Protein AF-A0A9P8SLJ4-F1 (afdb_monomer_lite)

Foldseek 3Di:
DDDDDFDADPVGHGDDDDDDDDDDDDDDPPPDPDDPDDDDDPDPDDDPVVVVCVVVVNDPCVRDDPPPDLDDPVVLVVLVVVQVVCVVVVRRDDLVRSQVSQQVVQVVVVHDGDDPCVSVVSQVVDVPD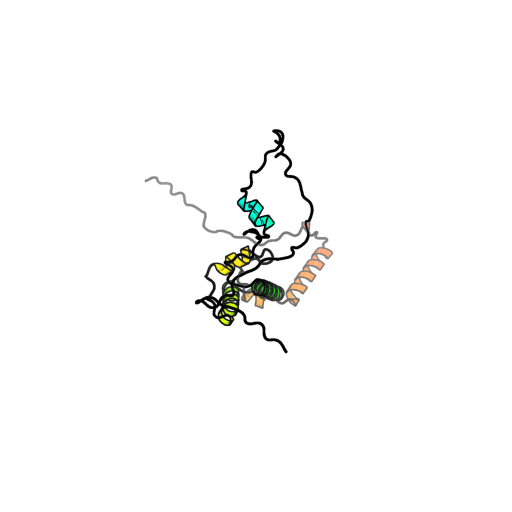DDDDDDDDDPVVVVVDDVVVVVVVVVVVVVVCVVVVPDPVNDDDDDDDDDDPDPPPPPDPDDD

InterPro domains:
  IPR006600 HTH CenpB-type DNA-binding domain [PF03221] (74-131)
  IPR006600 HTH CenpB-type DNA-binding domain [PS51253] (63-132)
  IPR006600 HTH CenpB-type DNA-binding domain [SM00674] (69-132)

Sequence (192 aa):
MARQTEHYDGNGRPIGSTRRTGPARRQGLSAGPIQKYPQGCGRIRRPQSTVSDRLRGVIRRRDAQMNNLKLTATEETALVQWILSMDERGMPPTVAYTRRMANLLLSERGKDPVGENWVRKFVGRHGEIKAKYSRRYDYQRAKCEDPQKIQGWYDRVAATKQKWGILDEDVYNFDETGFQMGVAATASPYPV

Secondary structure (DSSP, 8-state):
-------B-TTS-B-----------PPP----------S-S------HHHHHHHHTT---TTTS--TT-SS-HHHHHHHHHHHHHHHHTT-PPPHHHHHHHHHHHHHTTTPPPPPTTHHHHHHHH-TT----PPPPP-HHHHHH--HHHHHHHHHHHHHHHHHHT--GGG----------TT----------

Radius of gyration: 39.57 Å; chains: 1; bounding box: 67×53×137 Å

Organism: NCBI:txid111463

pLDDT: mean 74.19, std 21.03, range [31.17, 95.94]

Structure (mmCIF, N/CA/C/O backbone):
data_AF-A0A9P8SLJ4-F1
#
_entry.id   AF-A0A9P8SLJ4-F1
#
loop_
_atom_site.group_PDB
_atom_site.id
_atom_site.type_symbol
_atom_site.label_atom_id
_atom_site.label_alt_id
_atom_site.label_comp_id
_atom_site.label_asym_id
_atom_site.label_entity_id
_atom_site.label_seq_id
_atom_site.pdbx_PDB_ins_code
_atom_site.Cartn_x
_atom_site.Cartn_y
_atom_site.Cartn_z
_atom_site.occupancy
_atom_site.B_iso_or_equiv
_atom_site.auth_seq_id
_atom_site.auth_comp_id
_atom_site.auth_asym_id
_atom_site.auth_atom_id
_atom_site.pdbx_PDB_model_num
ATOM 1 N N . MET A 1 1 ? 16.730 8.856 -86.353 1.00 39.78 1 MET A N 1
ATOM 2 C CA . MET A 1 1 ? 17.092 8.051 -85.166 1.00 39.78 1 MET A CA 1
ATOM 3 C C . MET A 1 1 ? 18.586 7.775 -85.212 1.00 39.78 1 MET A C 1
ATOM 5 O O . MET A 1 1 ? 19.002 6.929 -85.989 1.00 39.78 1 MET A O 1
ATOM 9 N N . ALA A 1 2 ? 19.392 8.535 -84.470 1.00 36.53 2 ALA A N 1
ATOM 10 C CA . ALA A 1 2 ? 20.845 8.361 -84.426 1.00 36.53 2 ALA A CA 1
ATOM 11 C C . ALA A 1 2 ? 21.233 7.813 -83.046 1.00 36.53 2 ALA A C 1
ATOM 13 O O . ALA A 1 2 ? 20.948 8.443 -82.030 1.00 36.53 2 ALA A O 1
ATOM 14 N N . ARG A 1 3 ? 21.803 6.603 -83.025 1.00 34.88 3 ARG A N 1
ATOM 15 C CA . ARG A 1 3 ? 22.253 5.889 -81.822 1.00 34.88 3 ARG A CA 1
ATOM 16 C C . ARG A 1 3 ? 23.637 6.418 -81.433 1.00 34.88 3 ARG A C 1
ATOM 18 O O . ARG A 1 3 ? 24.550 6.331 -82.247 1.00 34.88 3 ARG A O 1
ATOM 25 N N . GLN A 1 4 ? 23.792 6.966 -80.229 1.00 37.44 4 GLN A N 1
ATOM 26 C CA . GLN A 1 4 ? 25.110 7.248 -79.652 1.00 37.44 4 GLN A CA 1
ATOM 27 C C . GLN A 1 4 ? 25.640 5.970 -78.992 1.00 37.44 4 GLN A C 1
ATOM 29 O O . GLN A 1 4 ? 24.934 5.318 -78.227 1.00 37.44 4 GLN A O 1
ATOM 34 N N . THR A 1 5 ? 26.860 5.586 -79.351 1.00 49.22 5 THR A N 1
ATOM 35 C CA . THR A 1 5 ? 27.613 4.461 -78.789 1.00 49.22 5 THR A CA 1
ATOM 36 C C . THR A 1 5 ? 28.358 4.923 -77.537 1.00 49.22 5 THR A C 1
ATOM 38 O O . THR A 1 5 ? 29.252 5.761 -77.638 1.00 49.22 5 THR A O 1
ATOM 41 N N . GLU A 1 6 ? 28.009 4.385 -76.368 1.00 52.53 6 GLU A N 1
ATOM 42 C CA . GLU A 1 6 ? 28.747 4.604 -75.117 1.00 52.53 6 GLU A CA 1
ATOM 43 C C . GLU A 1 6 ? 29.859 3.551 -74.971 1.00 52.53 6 GLU A C 1
ATOM 45 O O . GLU A 1 6 ? 29.608 2.349 -75.061 1.00 52.53 6 GLU A O 1
ATOM 50 N N . HIS A 1 7 ? 31.100 4.000 -74.764 1.00 52.81 7 HIS A N 1
ATOM 51 C CA . HIS A 1 7 ? 32.250 3.137 -74.482 1.00 52.81 7 HIS A CA 1
ATOM 52 C C . HIS A 1 7 ? 32.397 2.918 -72.966 1.00 52.81 7 HIS A C 1
ATOM 54 O O . HIS A 1 7 ? 32.507 3.877 -72.199 1.00 52.81 7 HIS A O 1
ATOM 60 N N . TYR A 1 8 ? 32.432 1.650 -72.552 1.00 54.78 8 TYR A N 1
ATOM 61 C CA . TYR A 1 8 ? 32.608 1.199 -71.167 1.00 54.78 8 TYR A CA 1
ATOM 62 C C . TYR A 1 8 ? 33.986 0.558 -70.970 1.00 54.78 8 TYR A C 1
ATOM 64 O O . TYR A 1 8 ? 34.527 -0.047 -71.897 1.00 54.78 8 TYR A O 1
ATOM 72 N N . ASP A 1 9 ? 34.547 0.668 -69.763 1.00 56.88 9 ASP A N 1
ATOM 73 C CA . ASP A 1 9 ? 35.763 -0.058 -69.387 1.00 56.88 9 ASP A CA 1
ATOM 74 C C . ASP A 1 9 ? 35.491 -1.532 -69.021 1.00 56.88 9 ASP A C 1
ATOM 76 O O . ASP A 1 9 ? 34.348 -1.953 -68.830 1.00 56.88 9 ASP A O 1
ATOM 80 N N . GLY A 1 10 ? 36.559 -2.333 -68.914 1.00 56.50 10 GLY A N 1
ATOM 81 C CA . GLY A 1 10 ? 36.511 -3.775 -68.625 1.00 56.50 10 GLY A CA 1
ATOM 82 C C . GLY A 1 10 ? 35.951 -4.173 -67.249 1.00 56.50 10 GLY A C 1
ATOM 83 O O . GLY A 1 10 ? 35.975 -5.352 -66.921 1.00 56.50 10 GLY A O 1
ATOM 84 N N . ASN A 1 11 ? 35.437 -3.221 -66.460 1.00 56.34 11 ASN A N 1
ATOM 85 C CA . ASN A 1 11 ? 34.687 -3.450 -65.221 1.00 56.34 11 ASN A CA 1
ATOM 86 C C . ASN A 1 11 ? 33.297 -2.770 -65.238 1.00 56.34 11 ASN A C 1
ATOM 88 O O . ASN A 1 11 ? 32.660 -2.626 -64.191 1.00 56.34 11 ASN A O 1
ATOM 92 N N . GLY A 1 12 ? 32.808 -2.361 -66.415 1.00 49.38 12 GLY A N 1
ATOM 93 C CA . GLY A 1 12 ? 31.442 -1.883 -66.624 1.00 49.38 12 GLY A CA 1
ATOM 94 C C . GLY A 1 12 ? 31.162 -0.455 -66.148 1.00 49.38 12 GLY A C 1
ATOM 95 O O . GLY A 1 12 ? 30.019 -0.160 -65.796 1.00 49.38 12 GLY A O 1
ATOM 96 N N . ARG A 1 13 ? 32.149 0.455 -66.130 1.00 45.75 13 ARG A N 1
ATOM 97 C CA . ARG A 1 13 ? 31.934 1.877 -65.789 1.00 45.75 13 ARG A CA 1
ATOM 98 C C . ARG A 1 13 ? 32.235 2.809 -66.981 1.00 45.75 13 ARG A C 1
ATOM 100 O O . ARG A 1 13 ? 33.232 2.608 -67.672 1.00 45.75 13 ARG A O 1
ATOM 107 N N . PRO A 1 14 ? 31.393 3.831 -67.244 1.00 44.09 14 PRO A N 1
ATOM 108 C CA . PRO A 1 14 ? 31.622 4.787 -68.328 1.00 44.09 14 PRO A CA 1
ATOM 109 C C . PRO A 1 14 ? 32.664 5.853 -67.933 1.00 44.09 14 PRO A C 1
ATOM 111 O O . PRO A 1 14 ? 32.601 6.431 -66.842 1.00 44.09 14 PRO A O 1
ATOM 114 N N . ILE A 1 1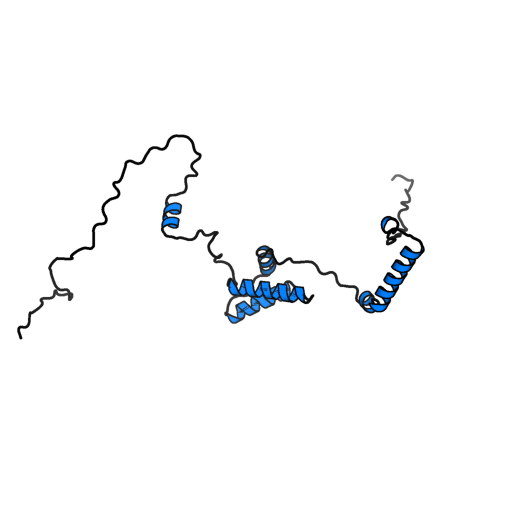5 ? 33.628 6.123 -68.822 1.00 42.38 15 ILE A N 1
ATOM 115 C CA . ILE A 1 15 ? 34.764 7.030 -68.580 1.00 42.38 15 ILE A CA 1
ATOM 116 C C . ILE A 1 15 ? 34.435 8.465 -69.050 1.00 42.38 15 ILE A C 1
ATOM 118 O O . ILE A 1 15 ? 34.503 8.768 -70.234 1.00 42.38 15 ILE A O 1
ATOM 122 N N . GLY A 1 16 ? 34.162 9.360 -68.088 1.00 37.47 16 GLY A N 1
ATOM 123 C CA . GLY A 1 16 ? 34.470 10.803 -68.142 1.00 37.47 16 GLY A CA 1
ATOM 124 C C . GLY A 1 16 ? 33.465 11.779 -68.789 1.00 37.47 16 GLY A C 1
ATOM 125 O O . GLY A 1 16 ? 33.353 11.872 -70.001 1.00 37.47 16 GLY A O 1
ATOM 126 N N . SER A 1 17 ? 32.862 12.677 -68.000 1.00 33.66 17 SER A N 1
ATOM 127 C CA . SER A 1 17 ? 33.353 14.061 -67.820 1.00 33.66 17 SER A CA 1
ATOM 128 C C . SER A 1 17 ? 32.435 14.884 -66.896 1.00 33.66 17 SER A C 1
ATOM 130 O O . SER A 1 17 ? 31.292 14.546 -66.604 1.00 33.66 17 SER A O 1
ATOM 132 N N . THR A 1 18 ? 33.015 15.942 -66.350 1.00 40.28 18 THR A N 1
ATOM 133 C CA . THR A 1 18 ? 32.573 16.822 -65.269 1.00 40.28 18 THR A CA 1
ATOM 134 C C . THR A 1 18 ? 31.447 17.795 -65.643 1.00 40.28 18 THR A C 1
ATOM 136 O O . THR A 1 18 ? 31.527 18.482 -66.655 1.00 40.28 18 THR A O 1
ATOM 139 N N . ARG A 1 19 ? 30.472 17.968 -64.731 1.00 31.17 19 ARG A N 1
ATOM 140 C CA . ARG A 1 19 ? 29.954 19.259 -64.207 1.00 31.17 19 ARG A CA 1
ATOM 141 C C . ARG A 1 19 ? 28.778 18.992 -63.253 1.00 31.17 19 ARG A C 1
ATOM 143 O O . ARG A 1 19 ? 27.669 18.717 -63.693 1.00 31.17 19 ARG A O 1
ATOM 150 N N . ARG A 1 20 ? 28.999 19.103 -61.936 1.00 35.94 20 ARG A N 1
ATOM 151 C CA . ARG A 1 20 ? 27.906 19.303 -60.968 1.00 35.94 20 ARG A CA 1
ATOM 152 C C . ARG A 1 20 ? 27.815 20.783 -60.631 1.00 35.94 20 ARG A C 1
ATOM 154 O O . ARG A 1 20 ? 28.703 21.343 -59.996 1.00 35.94 20 ARG A O 1
ATOM 161 N N . THR A 1 21 ? 26.726 21.383 -61.079 1.00 36.94 21 THR A N 1
ATOM 162 C CA . THR A 1 21 ? 26.126 22.604 -60.548 1.00 36.94 21 THR A CA 1
ATOM 163 C C . THR A 1 21 ? 25.822 22.413 -59.057 1.00 36.94 21 THR A C 1
ATOM 165 O O . THR A 1 21 ? 25.251 21.402 -58.651 1.00 36.94 21 THR A O 1
ATOM 168 N N . GLY A 1 22 ? 26.295 23.342 -58.223 1.00 34.66 22 GLY A N 1
ATOM 169 C CA . GLY A 1 22 ? 26.199 23.256 -56.762 1.00 34.66 22 GLY A CA 1
ATOM 170 C C . GLY A 1 22 ? 24.895 23.812 -56.184 1.00 34.66 22 GLY A C 1
ATOM 171 O O . GLY A 1 22 ? 24.119 24.435 -56.907 1.00 34.66 22 GLY A O 1
ATOM 172 N N . PRO A 1 23 ? 24.676 23.675 -54.863 1.00 39.34 23 PRO A N 1
ATOM 173 C CA . PRO A 1 23 ? 23.721 24.497 -54.145 1.00 39.34 23 PRO A CA 1
ATOM 174 C C . PRO A 1 23 ? 24.399 25.650 -53.382 1.00 39.34 23 PRO A C 1
ATOM 176 O O . PRO A 1 23 ? 25.404 25.490 -52.693 1.00 39.34 23 PRO A O 1
ATOM 179 N N . ALA A 1 24 ? 23.783 26.819 -53.558 1.00 36.88 24 ALA A N 1
ATOM 180 C CA . ALA A 1 24 ? 23.720 28.017 -52.723 1.00 36.88 24 ALA A CA 1
ATOM 181 C C . ALA A 1 24 ? 24.692 28.160 -51.529 1.00 36.88 24 ALA A C 1
ATOM 183 O O . ALA A 1 24 ? 24.541 27.576 -50.457 1.00 36.88 24 ALA A O 1
ATOM 184 N N . ARG A 1 25 ? 25.601 29.120 -51.706 1.00 36.50 25 ARG A N 1
ATOM 185 C CA . ARG A 1 25 ? 26.425 29.799 -50.701 1.00 36.50 25 ARG A CA 1
ATOM 186 C C . ARG A 1 25 ? 25.516 30.523 -49.684 1.00 36.50 25 ARG A C 1
ATOM 188 O O . ARG A 1 25 ? 24.941 31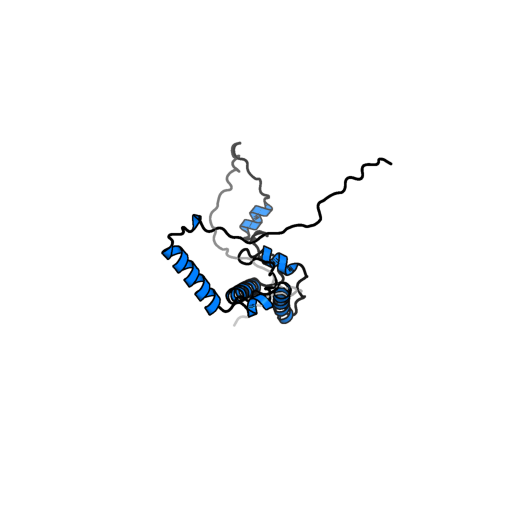.555 -50.024 1.00 36.50 25 ARG A O 1
ATOM 195 N N . ARG A 1 26 ? 25.412 30.056 -48.431 1.00 37.91 26 ARG A N 1
ATOM 196 C CA . ARG A 1 26 ? 25.139 30.979 -47.309 1.00 37.91 26 ARG A CA 1
ATOM 197 C C . ARG A 1 26 ? 26.469 31.574 -46.868 1.00 37.91 26 ARG A C 1
ATOM 199 O O . ARG A 1 26 ? 27.455 30.867 -46.686 1.00 37.91 26 ARG A O 1
ATOM 206 N N . GLN A 1 27 ? 26.479 32.897 -46.830 1.00 31.88 27 GLN A N 1
ATOM 207 C CA . GLN A 1 27 ? 27.639 33.744 -46.612 1.00 31.88 27 GLN A CA 1
ATOM 208 C C . GLN A 1 27 ? 28.148 33.609 -45.170 1.00 31.88 27 GLN A C 1
ATOM 210 O O . GLN A 1 27 ? 27.426 33.160 -44.281 1.00 31.88 27 GLN A O 1
ATOM 215 N N . GLY A 1 28 ? 29.433 33.909 -44.989 1.00 34.62 28 GLY A N 1
ATOM 216 C CA . GLY A 1 28 ? 30.244 33.432 -43.878 1.00 34.62 28 GLY A CA 1
ATOM 217 C C . GLY A 1 28 ? 29.918 34.058 -42.526 1.00 34.62 28 GLY A C 1
ATOM 218 O O . GLY A 1 28 ? 29.672 35.255 -42.414 1.00 34.62 28 GLY A O 1
ATOM 219 N N . LEU A 1 29 ? 30.048 33.247 -41.478 1.00 37.16 29 LEU A N 1
ATOM 220 C CA . LEU A 1 29 ? 30.474 33.749 -40.179 1.00 37.16 29 LEU A CA 1
ATOM 221 C C . LEU A 1 29 ? 31.996 33.623 -40.153 1.00 37.16 29 LEU A C 1
ATOM 223 O O . LEU A 1 29 ? 32.548 32.533 -40.021 1.00 37.16 29 LEU A O 1
ATOM 227 N N . SER A 1 30 ? 32.650 34.760 -40.381 1.00 37.66 30 SER A N 1
ATOM 228 C CA . SER A 1 30 ? 34.085 34.960 -40.203 1.00 37.66 30 SER A CA 1
ATOM 229 C C . SER A 1 30 ? 34.539 34.357 -38.873 1.00 37.66 30 SER A C 1
ATOM 231 O O . SER A 1 30 ? 33.973 34.672 -37.825 1.00 37.66 30 SER A O 1
ATOM 233 N N . ALA A 1 31 ? 35.569 33.510 -38.908 1.00 43.66 31 ALA A N 1
ATOM 234 C CA . ALA A 1 31 ? 36.282 33.072 -37.718 1.00 43.66 31 ALA A CA 1
ATOM 235 C C . ALA A 1 31 ? 36.962 34.294 -37.077 1.00 43.66 31 ALA A C 1
ATOM 237 O O . ALA A 1 31 ? 38.067 34.679 -37.449 1.00 43.66 31 ALA A O 1
ATOM 238 N N . GLY A 1 32 ? 36.261 34.949 -36.150 1.00 37.25 32 GLY A N 1
ATOM 239 C CA . GLY A 1 32 ? 36.849 35.962 -35.282 1.00 37.25 32 GLY A CA 1
ATOM 240 C C . GLY A 1 32 ? 37.850 35.324 -34.310 1.00 37.25 32 GLY A C 1
ATOM 241 O O . GLY A 1 32 ? 37.723 34.137 -33.989 1.00 37.25 32 GLY A O 1
ATOM 242 N N . PRO A 1 33 ? 38.850 36.082 -33.827 1.00 40.28 33 PRO A N 1
ATOM 243 C CA . PRO A 1 33 ? 39.839 35.551 -32.904 1.00 40.28 33 PRO A CA 1
ATOM 244 C C . PRO A 1 33 ? 39.147 35.103 -31.615 1.00 40.28 33 PRO A C 1
ATOM 246 O O . PRO A 1 33 ? 38.258 35.784 -31.100 1.00 40.28 33 PRO A O 1
ATOM 249 N N . ILE A 1 34 ? 39.560 33.943 -31.099 1.00 46.75 34 ILE A N 1
ATOM 250 C CA . ILE A 1 34 ? 39.090 33.393 -29.825 1.00 46.75 34 ILE A CA 1
ATOM 251 C C . ILE A 1 34 ? 39.373 34.441 -28.744 1.00 46.75 34 ILE A C 1
ATOM 253 O O . ILE A 1 34 ? 40.519 34.630 -28.334 1.00 46.75 34 ILE A O 1
ATOM 257 N N . GLN A 1 35 ? 38.330 35.151 -28.310 1.00 38.47 35 GLN A N 1
ATOM 258 C CA . GLN A 1 35 ? 38.422 36.142 -27.245 1.00 38.47 35 GLN A CA 1
ATOM 259 C C . GLN A 1 35 ? 38.983 35.466 -25.987 1.00 38.47 35 GLN A C 1
ATOM 261 O O . GLN A 1 35 ? 38.399 34.517 -25.455 1.00 38.47 35 GLN A O 1
ATOM 266 N N . LYS A 1 36 ? 40.131 35.954 -25.502 1.00 47.00 36 LYS A N 1
ATOM 267 C CA . LYS A 1 36 ? 40.590 35.664 -24.142 1.00 47.00 36 LYS A CA 1
ATOM 268 C C . LYS A 1 36 ? 39.606 36.336 -23.184 1.00 47.00 36 LYS A C 1
ATOM 270 O O . LYS A 1 36 ? 39.567 37.558 -23.101 1.00 47.00 36 LYS A O 1
ATOM 275 N N . TYR A 1 37 ? 38.786 35.543 -22.502 1.00 41.72 37 TYR A N 1
ATOM 276 C CA . TYR A 1 37 ? 37.858 36.052 -21.492 1.00 41.72 37 TYR A CA 1
ATOM 277 C C . TYR A 1 37 ? 38.612 36.384 -20.190 1.00 41.72 37 TYR A C 1
ATOM 279 O O . TYR A 1 37 ? 39.513 35.627 -19.816 1.00 41.72 37 TYR A O 1
ATOM 287 N N . PRO A 1 38 ? 38.264 37.488 -19.503 1.00 37.28 38 PRO A N 1
ATOM 288 C CA . PRO A 1 38 ? 38.939 37.925 -18.288 1.00 37.28 38 PRO A CA 1
ATOM 289 C C . PRO A 1 38 ? 38.699 36.967 -17.112 1.00 37.28 38 PRO A C 1
ATOM 291 O O . PRO A 1 38 ? 37.666 36.304 -17.001 1.00 37.28 38 PRO A O 1
ATOM 294 N N . GLN A 1 39 ? 39.712 36.906 -16.249 1.00 40.41 39 GLN A N 1
ATOM 295 C CA . GLN A 1 39 ? 39.816 36.090 -15.042 1.00 40.41 39 GLN A CA 1
ATOM 296 C C . GLN A 1 39 ? 38.745 36.512 -14.028 1.00 40.41 39 GLN A C 1
ATOM 298 O O . GLN A 1 39 ? 38.914 37.505 -13.330 1.00 40.41 39 GLN A O 1
ATOM 303 N N . GLY A 1 40 ? 37.621 35.799 -13.958 1.00 42.62 40 GLY A N 1
ATOM 304 C CA . GLY A 1 40 ? 36.571 36.192 -13.016 1.00 42.62 40 GLY A CA 1
ATOM 305 C C . GLY A 1 40 ? 35.227 35.509 -13.202 1.00 42.62 40 GLY A C 1
ATOM 306 O O . GLY A 1 40 ? 34.202 36.170 -13.172 1.00 42.62 40 GLY A O 1
ATOM 307 N N . CYS A 1 41 ? 35.202 34.198 -13.429 1.00 39.84 41 CYS A N 1
ATOM 308 C CA . CYS A 1 41 ? 34.019 33.373 -13.177 1.00 39.84 41 CYS A CA 1
ATOM 309 C C . CYS A 1 41 ? 34.462 31.910 -13.205 1.00 39.84 41 CYS A C 1
ATOM 311 O O . CYS A 1 41 ? 35.081 31.482 -14.183 1.00 39.84 41 CYS A O 1
ATOM 313 N N . GLY A 1 42 ? 34.186 31.150 -12.142 1.00 47.66 42 GLY A N 1
ATOM 314 C CA . GLY A 1 42 ? 34.517 29.728 -12.030 1.00 47.66 42 GLY A CA 1
ATOM 315 C C . GLY A 1 42 ? 33.880 28.917 -13.159 1.00 47.66 42 GLY A C 1
ATOM 316 O O . GLY A 1 42 ? 32.757 28.427 -13.053 1.00 47.66 42 GLY A O 1
ATOM 317 N N . ARG A 1 43 ? 34.589 28.793 -14.282 1.00 50.72 43 ARG A N 1
ATOM 318 C CA . ARG A 1 43 ? 34.102 28.102 -15.471 1.00 50.72 43 ARG A CA 1
ATOM 319 C C . ARG A 1 43 ? 34.222 26.608 -15.208 1.00 50.72 43 ARG A C 1
ATOM 321 O O . ARG A 1 43 ? 35.310 26.046 -15.289 1.00 50.72 43 ARG A O 1
ATOM 328 N N . ILE A 1 44 ? 33.099 25.952 -14.918 1.00 58.97 44 ILE A N 1
ATOM 329 C CA . ILE A 1 44 ? 33.013 24.489 -14.958 1.00 58.97 44 ILE A CA 1
ATOM 330 C C . ILE A 1 44 ? 33.382 24.066 -16.386 1.00 58.97 44 ILE A C 1
ATOM 332 O O . ILE A 1 44 ? 32.565 24.150 -17.308 1.00 58.97 44 ILE A O 1
ATOM 336 N N . ARG A 1 45 ? 34.642 23.670 -16.593 1.00 60.16 45 ARG A N 1
ATOM 337 C CA . ARG A 1 45 ? 35.175 23.240 -17.887 1.00 60.16 45 ARG A CA 1
ATOM 338 C C . ARG A 1 45 ? 34.499 21.924 -18.263 1.00 60.16 45 ARG A C 1
ATOM 340 O O . ARG A 1 45 ? 34.893 20.859 -17.803 1.00 60.16 45 ARG A O 1
ATOM 347 N N . ARG A 1 46 ? 33.445 21.992 -19.080 1.00 70.62 46 ARG A N 1
ATOM 348 C CA . ARG A 1 46 ? 32.805 20.792 -19.633 1.00 70.62 46 ARG A CA 1
ATOM 349 C C . ARG A 1 46 ? 33.660 20.247 -20.786 1.00 70.62 46 ARG A C 1
ATOM 351 O O . ARG A 1 46 ? 34.084 21.045 -21.624 1.00 70.62 46 ARG A O 1
ATOM 358 N N . PRO A 1 47 ? 33.906 18.926 -20.858 1.00 82.19 47 PRO A N 1
ATOM 359 C CA . PRO A 1 47 ? 34.608 18.313 -21.983 1.00 82.19 47 PRO A CA 1
ATOM 360 C C . PRO A 1 47 ? 33.943 18.656 -23.322 1.00 82.19 47 PRO A C 1
ATOM 362 O O . PRO A 1 47 ? 32.714 18.720 -23.409 1.00 82.19 47 PRO A O 1
ATOM 365 N N . GLN A 1 48 ? 34.742 18.847 -24.375 1.00 76.81 48 GLN A N 1
ATOM 366 C CA . GLN A 1 48 ? 34.224 19.171 -25.712 1.00 76.81 48 GLN A CA 1
ATOM 367 C C . GLN A 1 48 ? 33.304 18.078 -26.268 1.00 76.81 48 GLN A C 1
ATOM 369 O O . GLN A 1 48 ? 32.315 18.399 -26.925 1.00 76.81 48 GLN A O 1
ATOM 374 N N . SER A 1 49 ? 33.564 16.810 -25.933 1.00 77.50 49 SER A N 1
ATOM 375 C CA . SER A 1 49 ? 32.678 15.683 -26.248 1.00 77.50 49 SER A CA 1
ATOM 376 C C . SER A 1 49 ? 31.259 15.921 -25.728 1.00 77.50 49 SER A C 1
ATOM 378 O O . SER A 1 49 ? 30.304 15.856 -26.490 1.00 77.50 49 SER A O 1
ATOM 380 N N . THR A 1 50 ? 31.115 16.361 -24.475 1.00 76.81 50 THR A N 1
ATOM 381 C CA . THR A 1 50 ? 29.812 16.662 -23.863 1.00 76.81 50 THR A CA 1
ATOM 382 C C . THR A 1 50 ? 29.071 17.812 -24.553 1.00 76.81 50 THR A C 1
ATOM 384 O O . THR A 1 50 ? 27.841 17.835 -24.552 1.00 76.81 50 THR A O 1
ATOM 387 N N . VAL A 1 51 ? 29.786 18.794 -25.107 1.00 79.12 51 VAL A N 1
ATOM 388 C CA . VAL A 1 51 ? 29.178 19.901 -25.868 1.00 79.12 51 VAL A CA 1
ATOM 389 C C . VAL A 1 51 ? 28.747 19.418 -27.252 1.00 79.12 51 VAL A C 1
ATOM 391 O O . VAL A 1 51 ? 27.625 19.686 -27.671 1.00 79.12 51 VAL A O 1
ATOM 394 N N . SER A 1 52 ? 29.608 18.653 -27.922 1.00 83.25 52 SER A N 1
ATOM 395 C CA . SER A 1 52 ? 29.332 18.068 -29.233 1.00 83.25 52 SER A CA 1
ATOM 396 C C . SER A 1 52 ? 28.139 17.106 -29.198 1.00 83.25 52 SER A C 1
ATOM 398 O O . SER A 1 52 ? 27.285 17.164 -30.077 1.00 83.25 52 SER A O 1
ATOM 400 N N . ASP A 1 53 ? 28.026 16.278 -28.160 1.00 82.69 53 ASP A N 1
ATOM 401 C CA . ASP A 1 53 ? 26.914 15.336 -27.996 1.00 82.69 53 ASP A CA 1
ATOM 402 C C . ASP A 1 53 ? 25.580 16.068 -27.782 1.00 82.69 53 ASP A C 1
ATOM 404 O O . ASP A 1 53 ? 24.561 15.686 -28.351 1.00 82.69 53 ASP A O 1
ATOM 408 N N . ARG A 1 54 ? 25.580 17.189 -27.045 1.00 79.50 54 ARG A N 1
ATOM 409 C CA . ARG A 1 54 ? 24.380 18.033 -26.887 1.00 79.50 54 ARG A CA 1
ATOM 410 C C . ARG A 1 54 ? 23.962 18.701 -28.189 1.00 79.50 54 ARG A C 1
ATOM 412 O O . ARG A 1 54 ? 22.772 18.752 -28.473 1.00 79.50 54 ARG A O 1
ATOM 419 N N . LEU A 1 55 ? 24.924 19.203 -28.967 1.00 81.06 55 LEU A N 1
ATOM 420 C CA . LEU A 1 55 ? 24.654 19.790 -30.284 1.00 81.06 55 LEU A CA 1
ATOM 421 C C . LEU A 1 55 ? 24.103 18.749 -31.267 1.00 81.06 55 LEU A C 1
ATOM 423 O O . LEU A 1 55 ? 23.303 19.092 -32.129 1.00 81.06 55 LEU A O 1
ATOM 427 N N . ARG A 1 56 ? 24.481 17.476 -31.101 1.00 82.94 56 ARG A N 1
ATOM 428 C CA . ARG A 1 56 ? 23.947 16.330 -31.852 1.00 82.94 56 ARG A CA 1
ATOM 429 C C . ARG A 1 56 ? 22.617 15.787 -31.305 1.00 82.94 56 ARG A C 1
ATOM 431 O O . ARG A 1 56 ? 22.143 14.769 -31.792 1.00 82.94 56 ARG A O 1
ATOM 438 N N . GLY A 1 57 ? 22.015 16.437 -30.304 1.00 80.06 57 GLY A N 1
ATOM 439 C CA . GLY A 1 57 ? 20.729 16.026 -29.732 1.00 80.06 57 GLY A CA 1
ATOM 440 C C . GLY A 1 57 ? 20.793 14.763 -28.868 1.00 80.06 57 GLY A C 1
ATOM 441 O O . GLY A 1 57 ? 19.758 14.172 -28.571 1.00 80.06 57 GLY A O 1
ATOM 442 N N . VAL A 1 58 ? 21.987 14.334 -28.444 1.00 79.94 58 VAL A N 1
ATOM 443 C CA . VAL A 1 58 ? 22.141 13.162 -27.577 1.00 79.94 58 VAL A CA 1
ATOM 444 C C . VAL A 1 58 ? 21.536 13.476 -26.210 1.00 79.94 58 VAL A C 1
ATOM 446 O O . VAL A 1 58 ? 22.021 14.336 -25.464 1.00 79.94 58 VAL A O 1
ATOM 449 N N . ILE A 1 59 ? 20.466 12.756 -25.877 1.00 71.94 59 ILE A N 1
ATOM 450 C CA . ILE A 1 59 ? 19.804 12.845 -24.577 1.00 71.94 59 ILE A CA 1
ATOM 451 C C . ILE A 1 59 ? 20.801 12.398 -23.505 1.00 71.94 59 ILE A C 1
ATOM 453 O O . ILE A 1 59 ? 21.489 11.382 -23.641 1.00 71.94 59 ILE A O 1
ATOM 457 N N . ARG A 1 60 ? 20.916 13.169 -22.419 1.00 67.56 60 ARG A N 1
ATOM 458 C CA . ARG A 1 60 ? 21.811 12.791 -21.319 1.00 67.56 60 ARG A CA 1
ATOM 459 C C . ARG A 1 60 ? 21.315 11.483 -20.716 1.00 67.56 60 ARG A C 1
ATOM 461 O O . ARG A 1 60 ? 20.124 11.328 -20.500 1.00 67.56 60 ARG A O 1
ATOM 468 N N . ARG A 1 61 ? 22.228 10.595 -20.318 1.00 62.94 61 ARG A N 1
ATOM 469 C CA 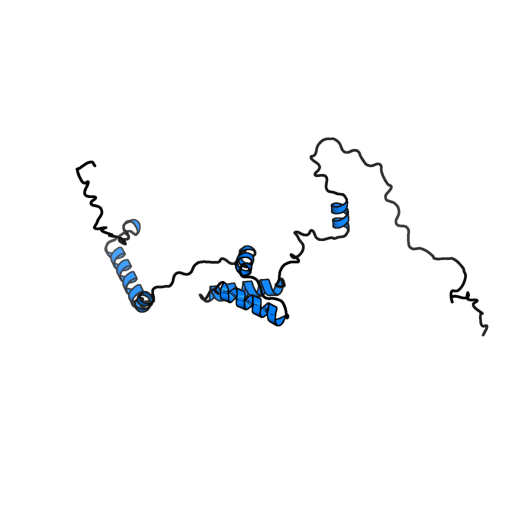. ARG A 1 61 ? 21.886 9.297 -19.698 1.00 62.94 61 ARG A CA 1
ATOM 470 C C . ARG A 1 61 ? 20.894 9.395 -18.523 1.00 62.94 61 ARG A C 1
ATOM 472 O O . ARG A 1 61 ? 20.130 8.469 -18.317 1.00 62.94 61 ARG A O 1
ATOM 479 N N . ARG A 1 62 ? 20.911 10.499 -17.768 1.00 59.50 62 ARG A N 1
ATOM 480 C CA . ARG A 1 62 ? 19.966 10.773 -16.665 1.00 59.50 62 ARG A CA 1
ATOM 481 C C . ARG A 1 62 ? 18.538 11.113 -17.120 1.00 59.50 62 ARG A C 1
ATOM 483 O O . ARG A 1 62 ? 17.611 10.919 -16.353 1.00 59.50 62 ARG A O 1
ATOM 490 N N . ASP A 1 63 ? 18.408 11.653 -18.328 1.00 61.59 63 ASP A N 1
ATOM 491 C CA . ASP A 1 63 ? 17.160 12.132 -18.925 1.00 61.59 63 ASP A CA 1
ATOM 492 C C . ASP A 1 63 ? 16.619 11.084 -19.931 1.00 61.59 63 ASP A C 1
ATOM 494 O O . ASP A 1 63 ? 15.467 11.142 -20.345 1.00 61.59 63 ASP A O 1
ATOM 498 N N . ALA A 1 64 ? 17.449 10.109 -20.326 1.00 62.50 64 ALA A N 1
ATOM 499 C CA . ALA A 1 64 ? 17.052 8.951 -21.116 1.00 62.50 64 ALA A CA 1
ATOM 500 C C . ALA A 1 64 ? 16.328 7.928 -20.230 1.00 62.50 64 ALA A C 1
ATOM 502 O O . ALA A 1 64 ? 16.740 7.687 -19.092 1.00 62.50 64 ALA A O 1
ATOM 503 N N . GLN A 1 65 ? 15.284 7.291 -20.770 1.00 58.62 65 GLN A N 1
ATOM 504 C CA . GLN A 1 65 ? 14.635 6.155 -20.118 1.00 58.62 65 GLN A CA 1
ATOM 505 C C . GLN A 1 65 ? 15.709 5.141 -19.719 1.00 58.62 65 GLN A C 1
ATOM 507 O O . GLN A 1 65 ? 16.556 4.772 -20.532 1.00 58.62 65 GLN A O 1
ATOM 512 N N . MET A 1 66 ? 15.724 4.742 -18.445 1.00 57.12 66 MET A N 1
ATOM 513 C CA . MET A 1 66 ? 16.746 3.832 -17.942 1.00 57.12 66 MET A CA 1
ATOM 514 C C . MET A 1 66 ? 16.697 2.546 -18.772 1.00 57.12 66 MET A C 1
ATOM 516 O O . MET A 1 66 ? 15.736 1.787 -18.664 1.00 57.12 66 MET A O 1
ATOM 520 N N . ASN A 1 67 ? 17.749 2.275 -19.550 1.00 56.56 67 ASN A N 1
ATOM 521 C CA . ASN A 1 67 ? 17.871 1.086 -20.409 1.00 56.56 67 ASN A CA 1
ATOM 522 C C . ASN A 1 67 ? 17.675 -0.257 -19.662 1.00 56.56 67 ASN A C 1
ATOM 524 O O . ASN A 1 67 ? 17.588 -1.303 -20.292 1.00 56.56 67 ASN A O 1
ATOM 528 N N . ASN A 1 68 ? 17.607 -0.232 -18.326 1.00 62.03 68 ASN A N 1
ATOM 529 C CA . ASN A 1 68 ? 17.563 -1.396 -17.446 1.00 62.03 68 ASN A CA 1
ATOM 530 C C . ASN A 1 68 ? 16.186 -1.626 -16.784 1.00 62.03 68 ASN A C 1
ATOM 532 O O . ASN A 1 68 ? 16.084 -2.451 -15.872 1.00 62.03 68 ASN A O 1
ATOM 536 N N . LEU A 1 69 ? 15.133 -0.893 -17.169 1.00 76.44 69 LEU A N 1
ATOM 537 C CA . LEU A 1 69 ? 13.775 -1.185 -16.695 1.00 76.44 69 LEU A CA 1
ATOM 538 C C . LEU A 1 69 ? 13.218 -2.404 -17.439 1.00 76.44 69 LEU A C 1
ATOM 540 O O . LEU A 1 69 ? 13.209 -2.451 -18.666 1.00 76.44 69 LEU A O 1
ATOM 544 N N . LYS A 1 70 ? 12.761 -3.410 -16.682 1.00 83.62 70 LYS A N 1
ATOM 545 C CA . LYS A 1 70 ? 12.156 -4.624 -17.258 1.00 83.62 70 LYS A CA 1
ATOM 546 C C . LYS A 1 70 ? 10.797 -4.345 -17.907 1.00 83.62 70 LYS A C 1
ATOM 548 O O . LYS A 1 70 ? 10.496 -4.925 -18.950 1.00 83.62 70 LYS A O 1
ATOM 553 N N . LEU A 1 71 ? 10.011 -3.462 -17.291 1.00 87.19 71 LEU A N 1
ATOM 554 C CA . LEU A 1 71 ? 8.723 -3.007 -17.805 1.00 87.19 71 LEU A CA 1
ATOM 555 C C . LEU A 1 71 ? 8.907 -1.776 -18.696 1.00 87.19 71 LEU A C 1
ATOM 557 O O . LEU A 1 71 ? 9.804 -0.957 -18.493 1.00 87.19 71 LEU A O 1
ATOM 561 N N . THR A 1 72 ? 8.035 -1.659 -19.689 1.00 88.12 72 THR A N 1
ATOM 562 C CA . THR A 1 72 ? 7.863 -0.433 -20.476 1.00 88.12 72 THR A CA 1
ATOM 563 C C . THR A 1 72 ? 7.173 0.645 -19.647 1.00 88.12 72 THR A C 1
ATOM 565 O O . THR A 1 72 ? 6.448 0.329 -18.709 1.00 88.12 72 THR A O 1
ATOM 568 N N . ALA A 1 73 ? 7.367 1.917 -20.005 1.00 87.50 73 ALA A N 1
ATOM 569 C CA . ALA A 1 73 ? 6.785 3.038 -19.265 1.00 87.50 73 ALA A CA 1
ATOM 570 C C . ALA A 1 73 ? 5.256 2.915 -19.121 1.00 87.50 73 ALA A C 1
ATOM 572 O O . ALA A 1 73 ? 4.726 3.133 -18.039 1.00 87.50 73 ALA A O 1
ATOM 573 N N . THR A 1 74 ? 4.559 2.477 -20.175 1.00 90.12 74 THR A N 1
ATOM 574 C CA . THR A 1 74 ? 3.102 2.281 -20.160 1.00 90.12 74 THR A CA 1
ATOM 575 C C . THR A 1 74 ? 2.658 1.176 -19.205 1.00 90.12 74 THR A C 1
ATOM 577 O O . THR A 1 74 ? 1.707 1.367 -18.455 1.00 90.12 74 THR A O 1
ATOM 580 N N . GLU A 1 75 ? 3.352 0.035 -19.189 1.00 92.06 75 GLU A N 1
ATOM 581 C CA . GLU A 1 75 ? 3.087 -1.047 -18.230 1.00 92.06 75 GLU A CA 1
ATOM 582 C C . GLU A 1 75 ? 3.370 -0.616 -16.800 1.00 92.06 75 GLU A C 1
ATOM 584 O O . GLU A 1 75 ? 2.636 -0.984 -15.888 1.00 92.06 75 GLU A O 1
ATOM 589 N N . GLU A 1 76 ? 4.448 0.141 -16.599 1.00 92.50 76 GLU A N 1
ATOM 590 C CA . GLU A 1 76 ? 4.826 0.619 -15.280 1.00 92.50 76 GLU A CA 1
ATOM 591 C C . GLU A 1 76 ? 3.748 1.565 -14.737 1.00 92.50 76 GLU A C 1
ATOM 593 O O . GLU A 1 76 ? 3.273 1.360 -13.623 1.00 92.50 76 GLU A O 1
ATOM 598 N N . THR A 1 77 ? 3.270 2.511 -15.553 1.00 92.56 77 THR A N 1
ATOM 599 C CA . THR A 1 77 ? 2.137 3.381 -15.208 1.00 92.56 77 THR A CA 1
ATOM 600 C C . THR A 1 77 ? 0.846 2.592 -14.985 1.00 92.56 77 THR A C 1
ATOM 602 O O . THR A 1 77 ? 0.152 2.839 -14.002 1.00 92.56 77 THR A O 1
ATOM 605 N N . ALA A 1 78 ? 0.525 1.618 -15.841 1.00 94.69 78 ALA A N 1
ATOM 606 C CA . ALA A 1 78 ? -0.670 0.789 -15.679 1.00 94.69 78 ALA A CA 1
ATOM 607 C C . ALA A 1 78 ? -0.638 -0.011 -14.366 1.00 94.69 78 ALA A C 1
ATOM 609 O O . ALA A 1 78 ? -1.651 -0.104 -13.675 1.00 94.69 78 ALA A O 1
ATOM 610 N N . LEU A 1 79 ? 0.530 -0.540 -13.987 1.00 94.94 79 LEU A N 1
ATOM 611 C CA . LEU A 1 79 ? 0.706 -1.256 -12.727 1.00 94.94 79 LEU A CA 1
ATOM 612 C C . LEU A 1 79 ? 0.542 -0.324 -11.518 1.00 94.94 79 LEU A C 1
ATOM 614 O O . LEU A 1 79 ? -0.077 -0.727 -10.537 1.00 94.94 79 LEU A O 1
ATOM 618 N N . VAL A 1 80 ? 1.048 0.913 -11.585 1.00 95.38 80 VAL A N 1
ATOM 619 C CA . VAL A 1 80 ? 0.832 1.927 -10.535 1.00 95.38 80 VAL A CA 1
ATOM 620 C C . VAL A 1 80 ? -0.656 2.255 -10.394 1.00 95.38 80 VAL A C 1
ATOM 622 O O . VAL A 1 80 ? -1.194 2.154 -9.294 1.00 95.38 80 VAL A O 1
ATOM 625 N N . GLN A 1 81 ? -1.339 2.569 -11.497 1.00 95.81 81 GLN A N 1
ATOM 626 C CA . GLN A 1 81 ? -2.775 2.880 -11.494 1.00 95.81 81 GLN A CA 1
ATOM 627 C C . GLN A 1 81 ? -3.611 1.718 -10.950 1.00 95.81 81 GLN A C 1
ATOM 629 O O . GLN A 1 81 ? -4.524 1.907 -10.149 1.00 95.81 81 GLN A O 1
ATOM 634 N N . TRP A 1 82 ? -3.253 0.490 -11.319 1.00 95.56 82 TRP A N 1
ATOM 635 C CA . TRP A 1 82 ? -3.891 -0.699 -10.776 1.00 95.56 82 TRP A CA 1
ATOM 636 C C . TRP A 1 82 ? -3.700 -0.820 -9.254 1.00 95.56 82 TRP A C 1
ATOM 638 O O . TRP A 1 82 ? -4.679 -1.078 -8.554 1.00 95.56 82 TRP A O 1
ATOM 648 N N . ILE A 1 83 ? -2.493 -0.578 -8.723 1.00 95.75 83 ILE A N 1
ATOM 649 C CA . ILE A 1 83 ? -2.236 -0.585 -7.270 1.00 95.75 83 ILE A CA 1
ATOM 650 C C . ILE A 1 83 ? -3.092 0.466 -6.558 1.00 95.75 83 ILE A C 1
ATOM 652 O O . ILE A 1 83 ? -3.729 0.133 -5.560 1.00 95.75 83 ILE A O 1
ATOM 656 N N . LEU A 1 84 ? -3.140 1.695 -7.077 1.00 95.06 84 LEU A N 1
ATOM 657 C CA . LEU A 1 84 ? -3.941 2.777 -6.495 1.00 95.06 84 LEU A CA 1
ATOM 658 C C . LEU A 1 84 ? -5.430 2.415 -6.476 1.00 95.06 84 LEU A C 1
ATOM 660 O O . LEU A 1 84 ? -6.065 2.483 -5.429 1.00 95.06 84 LEU A O 1
ATOM 664 N N . SER A 1 85 ? -5.960 1.884 -7.581 1.00 95.94 85 SER A N 1
ATOM 665 C CA . SER A 1 85 ? -7.360 1.442 -7.640 1.00 95.94 85 SER A CA 1
ATOM 666 C C . SER A 1 85 ? -7.689 0.332 -6.631 1.00 95.94 85 SER A C 1
ATOM 668 O O . SER A 1 85 ? -8.829 0.188 -6.195 1.00 95.94 85 SER A O 1
ATOM 670 N N . MET A 1 86 ? -6.726 -0.536 -6.305 1.00 94.38 86 MET A N 1
ATOM 671 C CA . MET A 1 86 ? -6.905 -1.613 -5.327 1.00 94.38 86 MET A CA 1
ATOM 672 C C . MET A 1 86 ? -6.891 -1.062 -3.895 1.00 94.38 86 MET A C 1
ATOM 674 O O . MET A 1 86 ? -7.660 -1.533 -3.058 1.00 94.38 86 MET A O 1
ATOM 678 N N . ASP A 1 87 ? -6.057 -0.054 -3.629 1.00 93.31 87 ASP A N 1
ATOM 679 C CA . ASP A 1 87 ? -6.005 0.653 -2.346 1.00 93.31 87 ASP A CA 1
ATOM 680 C C . ASP A 1 87 ? -7.298 1.436 -2.074 1.00 93.31 87 ASP A C 1
ATOM 682 O O . ASP A 1 87 ? -7.874 1.305 -0.997 1.00 93.31 87 ASP A O 1
ATOM 686 N N . GLU A 1 88 ? -7.839 2.129 -3.082 1.00 93.50 88 GLU A N 1
ATOM 687 C CA . GLU A 1 88 ? -9.139 2.821 -2.999 1.00 93.50 88 GLU A CA 1
ATOM 688 C C . GLU A 1 88 ? -10.295 1.879 -2.626 1.00 93.50 88 GLU A C 1
ATOM 690 O O . GLU A 1 88 ? -11.245 2.274 -1.954 1.00 93.50 88 GLU A O 1
ATOM 695 N N . ARG A 1 89 ? -10.204 0.603 -3.019 1.00 93.75 89 ARG A N 1
ATOM 696 C CA . ARG A 1 89 ? -11.176 -0.448 -2.671 1.00 93.75 89 ARG A CA 1
ATOM 697 C C . ARG A 1 89 ? -10.906 -1.105 -1.313 1.00 93.75 89 ARG A C 1
ATOM 699 O O . ARG A 1 89 ? -11.555 -2.094 -0.978 1.00 93.75 89 ARG A O 1
ATOM 706 N N . GLY A 1 90 ? -9.932 -0.609 -0.552 1.00 90.50 90 GLY A N 1
ATOM 707 C CA . GLY A 1 90 ? -9.537 -1.154 0.747 1.00 90.50 90 GLY A CA 1
ATOM 708 C C . GLY A 1 90 ? -8.796 -2.491 0.666 1.00 90.50 90 GLY A C 1
ATOM 709 O O . GLY A 1 90 ? -8.652 -3.175 1.677 1.00 90.50 90 GLY A O 1
ATOM 710 N N . MET A 1 91 ? -8.323 -2.879 -0.521 1.00 89.81 91 MET A N 1
ATOM 711 C CA . MET A 1 91 ? -7.666 -4.164 -0.772 1.00 89.81 91 MET A CA 1
ATOM 712 C C . MET A 1 91 ? -6.285 -3.966 -1.415 1.00 89.81 91 MET A C 1
ATOM 714 O O . MET A 1 91 ? -6.034 -4.500 -2.499 1.00 89.81 91 MET A O 1
ATOM 718 N N . PRO A 1 92 ? -5.362 -3.215 -0.785 1.00 91.88 92 PRO A N 1
ATOM 719 C CA . PRO A 1 92 ? -4.052 -2.959 -1.368 1.00 91.88 92 PRO A CA 1
ATOM 720 C C . PRO A 1 92 ? -3.303 -4.274 -1.649 1.00 91.88 92 PRO A C 1
ATOM 722 O O . PRO A 1 92 ? -3.278 -5.182 -0.807 1.00 91.88 92 PRO A O 1
ATOM 725 N N . PRO A 1 93 ? -2.674 -4.414 -2.828 1.00 93.81 93 PRO A N 1
ATOM 726 C CA . PRO A 1 93 ? -2.014 -5.647 -3.214 1.00 93.81 93 PRO A CA 1
ATOM 727 C C . PRO A 1 93 ? -0.752 -5.873 -2.378 1.00 93.81 93 PRO A C 1
ATOM 729 O O . PRO A 1 93 ? 0.017 -4.956 -2.084 1.00 93.81 93 PRO A O 1
ATOM 732 N N . THR A 1 94 ? -0.498 -7.132 -2.023 1.00 93.31 94 THR A N 1
ATOM 733 C CA . THR A 1 94 ? 0.734 -7.506 -1.320 1.00 93.31 94 THR A CA 1
ATOM 734 C C . THR A 1 94 ? 1.946 -7.419 -2.246 1.00 93.31 94 THR A C 1
ATOM 736 O O . THR A 1 94 ? 1.831 -7.551 -3.464 1.00 93.31 94 THR A O 1
ATOM 739 N N . VAL A 1 95 ? 3.147 -7.298 -1.671 1.00 92.81 95 VAL A N 1
ATOM 740 C CA . VAL A 1 95 ? 4.417 -7.288 -2.427 1.00 92.81 95 VAL A CA 1
ATOM 741 C C . VAL A 1 95 ? 4.536 -8.503 -3.356 1.00 92.81 95 VAL A C 1
ATOM 743 O O . VAL A 1 95 ? 4.925 -8.370 -4.517 1.00 92.81 95 VAL A O 1
ATOM 746 N N . ALA A 1 96 ? 4.156 -9.688 -2.870 1.00 93.00 96 ALA A N 1
ATOM 747 C CA . ALA A 1 96 ? 4.175 -10.914 -3.660 1.00 93.00 96 ALA A CA 1
ATOM 748 C C . ALA A 1 96 ? 3.176 -10.868 -4.826 1.00 93.00 96 ALA A C 1
ATOM 750 O O . ALA A 1 96 ? 3.499 -11.313 -5.928 1.00 93.00 96 ALA A O 1
ATOM 751 N N . TYR A 1 97 ? 1.988 -10.301 -4.606 1.00 94.75 97 TYR A N 1
ATOM 752 C CA . TYR A 1 97 ? 0.960 -10.199 -5.635 1.00 94.75 97 TYR A CA 1
ATOM 753 C C . TYR A 1 97 ? 1.318 -9.167 -6.709 1.00 94.75 97 TYR A C 1
ATOM 755 O O . TYR A 1 97 ? 1.236 -9.467 -7.898 1.00 94.75 97 TYR A O 1
ATOM 763 N N . THR A 1 98 ? 1.849 -8.010 -6.313 1.00 94.69 98 THR A N 1
ATOM 764 C CA . THR A 1 98 ? 2.384 -7.007 -7.244 1.00 94.69 98 THR A CA 1
ATOM 765 C C . THR A 1 98 ? 3.513 -7.583 -8.097 1.00 94.69 98 THR A C 1
ATOM 767 O O . THR A 1 98 ? 3.546 -7.380 -9.310 1.00 94.69 98 THR A O 1
ATOM 770 N N . ARG A 1 99 ? 4.413 -8.377 -7.495 1.00 95.31 99 ARG A N 1
ATOM 771 C CA . ARG A 1 99 ? 5.454 -9.101 -8.240 1.00 95.31 99 ARG A CA 1
ATOM 772 C C . ARG A 1 99 ? 4.857 -10.077 -9.253 1.00 95.31 99 ARG A C 1
ATOM 774 O O . ARG A 1 99 ? 5.339 -10.154 -10.380 1.00 95.31 99 ARG A O 1
ATOM 781 N N . ARG A 1 100 ? 3.821 -10.822 -8.859 1.00 95.69 100 ARG A N 1
ATOM 782 C CA . ARG A 1 100 ? 3.126 -11.766 -9.740 1.00 95.69 100 ARG A CA 1
ATOM 783 C C . ARG A 1 100 ? 2.496 -11.052 -10.935 1.00 95.69 100 ARG A C 1
ATOM 785 O O . ARG A 1 100 ? 2.650 -11.535 -12.048 1.00 95.69 100 ARG A O 1
ATOM 792 N N . MET A 1 101 ? 1.853 -9.904 -10.723 1.00 95.19 101 MET A N 1
ATOM 793 C CA . MET A 1 101 ? 1.283 -9.103 -11.813 1.00 95.19 101 MET A CA 1
ATOM 794 C C . MET A 1 101 ? 2.358 -8.569 -12.762 1.00 95.19 101 MET A C 1
ATOM 796 O O . MET A 1 101 ? 2.207 -8.676 -13.974 1.00 95.19 101 MET A O 1
ATOM 800 N N . ALA A 1 102 ? 3.486 -8.086 -12.236 1.00 95.19 102 ALA A N 1
ATOM 801 C CA . ALA A 1 102 ? 4.610 -7.680 -13.079 1.00 95.19 102 ALA A CA 1
ATOM 802 C C . ALA A 1 102 ? 5.175 -8.851 -13.906 1.00 95.19 102 ALA A C 1
ATOM 804 O O . ALA A 1 102 ? 5.491 -8.682 -15.081 1.00 95.19 102 ALA A O 1
ATOM 805 N N . ASN A 1 103 ? 5.276 -10.046 -13.315 1.00 95.62 103 ASN A N 1
ATOM 806 C CA . ASN A 1 103 ? 5.712 -11.250 -14.025 1.00 95.62 103 ASN A CA 1
ATOM 807 C C . ASN A 1 103 ? 4.719 -11.697 -15.097 1.00 95.62 103 ASN A C 1
ATOM 809 O O . ASN A 1 103 ? 5.163 -12.153 -16.142 1.00 95.62 103 ASN A O 1
ATOM 813 N N . LEU A 1 104 ? 3.415 -11.537 -14.862 1.00 95.38 104 LEU A N 1
ATOM 814 C CA . LEU A 1 104 ? 2.385 -11.837 -15.854 1.00 95.38 104 LEU A CA 1
ATOM 815 C C . LEU A 1 104 ? 2.549 -10.952 -17.099 1.00 95.38 104 LEU A C 1
ATOM 817 O O . LEU A 1 104 ? 2.594 -11.455 -18.214 1.00 95.38 104 LEU A O 1
ATOM 821 N N . LEU A 1 105 ? 2.745 -9.643 -16.915 1.00 93.69 105 LEU A N 1
ATOM 822 C CA . LEU A 1 105 ? 3.003 -8.723 -18.034 1.00 93.69 105 LEU A CA 1
ATOM 823 C C . LEU A 1 105 ? 4.267 -9.102 -18.825 1.00 93.69 105 LEU A C 1
ATOM 825 O O . LEU A 1 105 ? 4.315 -8.973 -20.047 1.00 93.69 105 LEU A O 1
ATOM 829 N N . LEU A 1 106 ? 5.298 -9.595 -18.134 1.00 93.44 106 LEU A N 1
ATOM 830 C CA . LEU A 1 106 ? 6.538 -10.037 -18.768 1.00 93.44 106 LEU A CA 1
ATOM 831 C C . LEU A 1 106 ? 6.390 -11.376 -19.492 1.00 93.44 106 LEU A C 1
ATOM 833 O O . LEU A 1 106 ? 6.960 -11.522 -20.573 1.00 93.44 106 LEU A O 1
ATOM 837 N N . SER A 1 107 ? 5.624 -12.324 -18.944 1.00 93.62 107 SER A N 1
ATOM 838 C CA . SER A 1 107 ? 5.394 -13.621 -19.583 1.00 93.62 107 SER A CA 1
ATOM 839 C C . SER A 1 107 ? 4.612 -13.484 -20.882 1.00 93.62 107 SER A C 1
ATOM 841 O O . SER A 1 107 ? 4.978 -14.127 -21.860 1.00 93.62 107 SER A O 1
ATOM 843 N N . GLU A 1 108 ? 3.630 -12.577 -20.939 1.00 92.38 108 GLU A N 1
ATOM 844 C CA . GLU A 1 108 ? 2.911 -12.247 -22.185 1.00 92.38 108 GLU A CA 1
ATOM 845 C C . GLU A 1 108 ? 3.852 -11.729 -23.287 1.00 92.38 108 GLU A C 1
ATOM 847 O O . GLU A 1 108 ? 3.578 -11.854 -24.477 1.00 92.38 108 GLU A O 1
ATOM 852 N N . ARG A 1 109 ? 5.003 -11.167 -22.903 1.00 89.62 109 ARG A N 1
ATOM 853 C CA . ARG A 1 109 ? 6.044 -10.682 -23.822 1.00 89.62 109 ARG A CA 1
ATOM 854 C C . ARG A 1 109 ? 7.190 -11.671 -24.032 1.00 89.62 109 ARG A C 1
ATOM 856 O O . ARG A 1 109 ? 8.172 -11.311 -24.679 1.00 89.62 109 ARG A O 1
ATOM 863 N N . GLY A 1 110 ? 7.115 -12.865 -23.445 1.00 90.06 110 GLY A N 1
ATOM 864 C CA . GLY A 1 110 ? 8.195 -13.852 -23.477 1.00 90.06 110 GLY A CA 1
ATOM 865 C C . GLY A 1 110 ? 9.490 -13.378 -22.804 1.00 90.06 110 GLY A C 1
ATOM 866 O O . GLY A 1 110 ? 10.576 -13.757 -23.234 1.00 90.06 110 GLY A O 1
ATOM 867 N N . LYS A 1 111 ? 9.401 -12.509 -21.787 1.00 91.25 111 LYS A N 1
ATOM 868 C CA . LYS A 1 111 ? 10.559 -11.970 -21.053 1.00 91.25 111 LYS A CA 1
ATOM 869 C C . LYS A 1 111 ? 10.779 -12.669 -19.714 1.00 91.25 111 LYS A C 1
ATOM 871 O O . LYS A 1 111 ? 9.840 -13.124 -19.067 1.00 91.25 111 LYS A O 1
ATOM 876 N N . ASP A 1 112 ? 12.026 -12.637 -19.245 1.00 92.06 112 ASP A N 1
ATOM 877 C CA . ASP A 1 112 ? 12.409 -13.203 -17.949 1.00 92.06 112 ASP A CA 1
ATOM 878 C C . ASP A 1 112 ? 11.738 -12.498 -16.758 1.00 92.06 112 ASP A C 1
ATOM 880 O O . ASP A 1 112 ? 11.705 -11.255 -16.714 1.00 92.06 112 ASP A O 1
ATOM 884 N N . PRO A 1 113 ? 11.346 -13.249 -15.711 1.00 93.44 113 PRO A N 1
ATOM 885 C CA . PRO A 1 113 ? 10.660 -12.715 -14.538 1.00 93.44 113 PRO A CA 1
ATOM 886 C C . PRO A 1 113 ? 11.508 -11.709 -13.748 1.00 93.44 113 PRO A C 1
ATOM 888 O O . PRO A 1 113 ? 12.743 -11.686 -13.804 1.00 93.44 113 PRO A O 1
ATOM 891 N N . VAL A 1 114 ? 10.853 -10.843 -12.978 1.00 93.38 114 VAL A N 1
ATOM 892 C CA . VAL A 1 114 ? 11.518 -9.898 -12.076 1.00 93.38 114 VAL A CA 1
ATOM 893 C C . VAL A 1 114 ? 12.133 -10.603 -10.861 1.00 93.38 114 VAL A C 1
ATOM 895 O O . VAL A 1 114 ? 11.599 -11.582 -10.345 1.00 93.38 114 VAL A O 1
ATOM 898 N N . GLY A 1 115 ? 13.256 -10.070 -10.370 1.00 92.06 115 GLY A N 1
ATOM 899 C CA . GLY A 1 115 ? 13.899 -10.561 -9.146 1.00 92.06 115 GLY A CA 1
ATOM 900 C C . GLY A 1 115 ? 13.148 -10.172 -7.865 1.00 92.06 115 GLY A C 1
ATOM 901 O O . GLY A 1 115 ? 12.315 -9.267 -7.871 1.00 92.06 115 GLY A O 1
ATOM 902 N N . GLU A 1 116 ? 13.501 -10.804 -6.742 1.00 90.62 116 GLU A N 1
ATOM 903 C CA . GLU A 1 116 ? 12.863 -10.621 -5.420 1.00 90.62 116 GLU A CA 1
ATOM 904 C C . GLU A 1 116 ? 12.747 -9.145 -5.002 1.00 90.62 116 GLU A C 1
ATOM 906 O O . GLU A 1 116 ? 11.677 -8.645 -4.664 1.00 90.62 116 GLU A O 1
ATOM 911 N N . ASN A 1 117 ? 13.847 -8.399 -5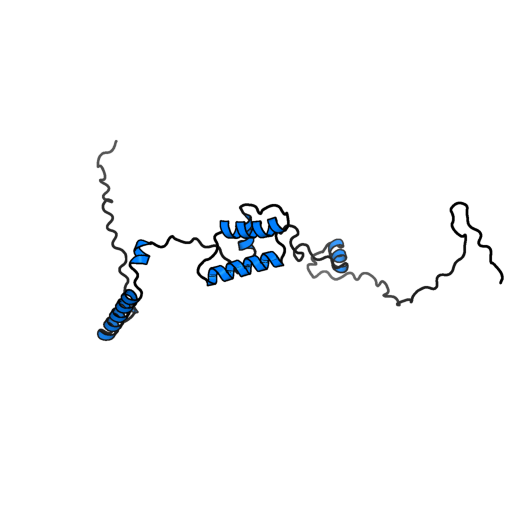.121 1.00 91.06 117 ASN A N 1
ATOM 912 C CA . ASN A 1 117 ? 13.927 -7.004 -4.683 1.00 91.06 117 ASN A CA 1
ATOM 913 C C . ASN A 1 117 ? 13.316 -5.998 -5.673 1.00 91.06 117 ASN A C 1
ATOM 915 O O . ASN A 1 117 ? 13.405 -4.787 -5.454 1.00 91.06 117 ASN A O 1
ATOM 919 N N . TRP A 1 118 ? 12.738 -6.459 -6.786 1.00 94.06 118 TRP A N 1
ATOM 920 C CA . TRP A 1 118 ? 12.246 -5.568 -7.833 1.00 94.06 118 TRP A CA 1
ATOM 921 C C . TRP A 1 118 ? 11.089 -4.690 -7.350 1.00 94.06 118 TRP A C 1
ATOM 923 O O . TRP A 1 118 ? 11.126 -3.486 -7.590 1.00 94.06 118 TRP A O 1
ATOM 933 N N . VAL A 1 119 ? 10.127 -5.247 -6.604 1.00 93.88 119 VAL A N 1
ATOM 934 C CA . VAL A 1 119 ? 8.965 -4.485 -6.105 1.00 93.88 119 VAL A CA 1
ATOM 935 C C . VAL A 1 119 ? 9.402 -3.385 -5.141 1.00 93.88 119 VAL A C 1
ATOM 937 O O . VAL A 1 119 ? 8.937 -2.257 -5.249 1.00 93.88 119 VAL A O 1
ATOM 940 N N . ARG A 1 120 ? 10.368 -3.660 -4.255 1.00 92.00 120 ARG A N 1
ATOM 941 C CA . ARG A 1 120 ? 10.932 -2.640 -3.355 1.00 92.00 120 ARG A CA 1
ATOM 942 C C . ARG A 1 120 ? 11.552 -1.478 -4.135 1.00 92.00 120 ARG A C 1
ATOM 944 O O . ARG A 1 120 ? 11.347 -0.322 -3.782 1.00 92.00 120 ARG A O 1
ATOM 951 N N . LYS A 1 121 ? 12.291 -1.777 -5.210 1.00 91.75 121 LYS A N 1
ATOM 952 C CA . LYS A 1 121 ? 12.860 -0.751 -6.099 1.00 91.75 121 LYS A CA 1
ATOM 953 C C . LYS A 1 121 ? 11.779 -0.015 -6.888 1.00 91.75 121 LYS A C 1
ATOM 955 O O . LYS A 1 121 ? 11.926 1.176 -7.105 1.00 91.75 121 LYS A O 1
ATOM 960 N N . PHE A 1 122 ? 10.734 -0.712 -7.328 1.00 91.88 122 PHE A N 1
ATOM 961 C CA . PHE A 1 122 ? 9.587 -0.130 -8.023 1.00 91.88 122 PHE A CA 1
ATOM 962 C C . PHE A 1 122 ? 8.855 0.876 -7.130 1.00 91.88 122 PHE A C 1
ATOM 964 O O . PHE A 1 122 ? 8.734 2.030 -7.517 1.00 91.88 122 PHE A O 1
ATOM 971 N N . VAL A 1 123 ? 8.509 0.503 -5.895 1.00 92.81 123 VAL A N 1
ATOM 972 C CA . VAL A 1 123 ? 7.913 1.427 -4.911 1.00 92.81 123 VAL A CA 1
ATOM 973 C C . VAL A 1 123 ? 8.840 2.616 -4.637 1.00 92.81 123 VAL A C 1
ATOM 975 O O . VAL A 1 123 ? 8.389 3.749 -4.582 1.00 92.81 123 VAL A O 1
ATOM 978 N N . GLY A 1 124 ? 10.156 2.396 -4.548 1.00 90.50 124 GLY A N 1
ATOM 979 C CA . GLY A 1 124 ? 11.120 3.488 -4.373 1.00 90.50 124 GLY A CA 1
ATOM 980 C C . GLY A 1 124 ? 11.227 4.463 -5.557 1.00 90.50 124 GLY A C 1
ATOM 981 O O . GLY A 1 124 ? 11.707 5.576 -5.362 1.00 90.50 124 GLY A O 1
ATOM 982 N N . ARG A 1 125 ? 10.809 4.071 -6.771 1.00 89.56 125 ARG A N 1
ATOM 983 C CA . ARG A 1 125 ? 10.770 4.959 -7.950 1.00 89.56 125 ARG A CA 1
ATOM 984 C C . ARG A 1 125 ? 9.496 5.803 -8.012 1.00 89.56 125 ARG A C 1
ATOM 986 O O . ARG A 1 125 ? 9.537 6.886 -8.584 1.00 89.56 125 ARG A O 1
ATOM 993 N N . HIS A 1 126 ? 8.402 5.317 -7.430 1.00 89.75 126 HIS A N 1
ATOM 994 C CA . HIS A 1 126 ? 7.074 5.924 -7.527 1.00 89.75 126 HIS A CA 1
ATOM 995 C C . HIS A 1 126 ? 6.652 6.475 -6.168 1.00 89.75 126 HIS A C 1
ATOM 997 O O . HIS A 1 126 ? 6.147 5.742 -5.324 1.00 89.75 126 HIS A O 1
ATOM 1003 N N . GLY A 1 127 ? 6.848 7.780 -5.953 1.00 89.19 127 GLY A N 1
ATOM 1004 C CA . GLY A 1 127 ? 6.527 8.441 -4.678 1.00 89.19 127 GLY A CA 1
ATOM 1005 C C . GLY A 1 127 ? 5.038 8.433 -4.302 1.00 89.19 127 GLY A C 1
ATOM 1006 O O . GLY A 1 127 ? 4.699 8.683 -3.146 1.00 89.19 127 GLY A O 1
ATOM 1007 N N . GLU A 1 128 ? 4.172 8.126 -5.267 1.00 91.50 128 GLU A N 1
ATOM 1008 C CA . GLU A 1 128 ? 2.717 7.996 -5.133 1.00 91.50 128 GLU A CA 1
ATOM 1009 C C . GLU A 1 128 ? 2.307 6.741 -4.350 1.00 91.50 128 GLU A C 1
ATOM 1011 O O . GLU A 1 128 ? 1.270 6.734 -3.695 1.00 91.50 128 GLU A O 1
ATOM 1016 N N . ILE A 1 129 ? 3.128 5.684 -4.376 1.00 93.50 129 ILE A N 1
ATOM 1017 C CA . ILE A 1 129 ? 2.843 4.412 -3.706 1.00 93.50 129 ILE A CA 1
ATOM 1018 C C . ILE A 1 129 ? 3.808 4.183 -2.546 1.00 93.50 129 ILE A C 1
ATOM 1020 O O . ILE A 1 129 ? 5.010 4.431 -2.634 1.00 93.50 129 ILE A O 1
ATOM 1024 N N . LYS A 1 130 ? 3.290 3.663 -1.431 1.00 92.06 130 LYS A N 1
ATOM 1025 C CA . LYS A 1 130 ? 4.094 3.329 -0.250 1.00 92.06 130 LYS A CA 1
ATOM 1026 C C . LYS A 1 130 ? 3.724 1.951 0.268 1.00 92.06 130 LYS A C 1
ATOM 1028 O O . LYS A 1 130 ? 2.555 1.613 0.404 1.00 92.06 130 LYS A O 1
ATOM 1033 N N . ALA A 1 131 ? 4.738 1.157 0.594 1.00 90.19 131 ALA A N 1
ATOM 1034 C CA . ALA A 1 131 ? 4.530 -0.113 1.272 1.00 90.19 131 ALA A CA 1
ATOM 1035 C C . ALA A 1 131 ? 4.304 0.133 2.771 1.00 90.19 131 ALA A C 1
ATOM 1037 O O . ALA A 1 131 ? 5.080 0.848 3.409 1.00 90.19 131 ALA A O 1
ATOM 1038 N N . LYS A 1 132 ? 3.269 -0.491 3.338 1.00 89.69 132 LYS A N 1
ATOM 1039 C CA . LYS A 1 132 ? 2.957 -0.453 4.770 1.00 89.69 132 LYS A CA 1
ATOM 1040 C C . LYS A 1 132 ? 2.762 -1.873 5.291 1.00 89.69 132 LYS A C 1
ATOM 1042 O O . LYS A 1 132 ? 2.217 -2.726 4.596 1.00 89.69 132 LYS A O 1
ATOM 1047 N N . TYR A 1 133 ? 3.186 -2.119 6.527 1.00 85.94 133 TYR A N 1
ATOM 1048 C CA . TYR A 1 133 ? 2.856 -3.361 7.218 1.00 85.94 133 TYR A CA 1
ATOM 1049 C C . TYR A 1 133 ? 1.392 -3.333 7.662 1.00 85.94 133 TYR A C 1
ATOM 1051 O O . TYR A 1 133 ? 0.989 -2.471 8.444 1.00 85.94 133 TYR A O 1
ATOM 1059 N N . SER A 1 134 ? 0.601 -4.289 7.178 1.00 81.12 134 SER A N 1
ATOM 1060 C CA . SER A 1 134 ? -0.739 -4.549 7.701 1.00 81.12 134 SER A CA 1
ATOM 1061 C C . SER A 1 134 ? -0.632 -5.369 8.985 1.00 81.12 134 SER A C 1
ATOM 1063 O O . SER A 1 134 ? 0.002 -6.427 8.993 1.00 81.12 134 SER A O 1
ATOM 1065 N N . ARG A 1 135 ? -1.281 -4.923 10.061 1.00 80.19 135 ARG A N 1
ATOM 1066 C CA . ARG A 1 135 ? -1.526 -5.781 11.226 1.00 80.19 135 ARG A CA 1
ATOM 1067 C C . ARG A 1 135 ? -2.764 -6.623 10.945 1.00 80.19 135 ARG A C 1
ATOM 1069 O O . ARG A 1 135 ? -3.718 -6.122 10.354 1.00 80.19 135 ARG A O 1
ATOM 1076 N N . ARG A 1 136 ? -2.745 -7.895 11.348 1.00 77.69 136 ARG A N 1
ATOM 1077 C CA . ARG A 1 136 ? -3.966 -8.704 11.340 1.00 77.69 136 ARG A CA 1
ATOM 1078 C C . ARG A 1 136 ? -4.956 -8.036 12.282 1.00 77.69 136 ARG A C 1
ATOM 1080 O O . ARG A 1 136 ? -4.622 -7.788 13.437 1.00 77.69 136 ARG A O 1
ATOM 1087 N N . TYR A 1 137 ? -6.128 -7.714 11.759 1.00 79.31 137 TYR A N 1
ATOM 1088 C CA . TYR A 1 137 ? -7.225 -7.280 12.599 1.00 79.31 137 TYR A CA 1
ATOM 1089 C C . TYR A 1 137 ? -7.694 -8.471 13.432 1.00 79.31 137 TYR A C 1
ATOM 1091 O O . TYR A 1 137 ? -7.730 -9.595 12.921 1.00 79.31 137 TYR A O 1
ATOM 1099 N N . ASP A 1 138 ? -8.008 -8.248 14.705 1.00 82.69 138 ASP A N 1
ATOM 1100 C CA . ASP A 1 138 ? -8.530 -9.318 15.544 1.00 82.69 138 ASP A CA 1
ATOM 1101 C C . ASP A 1 138 ? -9.924 -9.704 15.033 1.00 82.69 138 ASP A C 1
ATOM 1103 O O . ASP A 1 138 ? -10.868 -8.914 15.036 1.00 82.69 138 ASP A O 1
ATOM 1107 N N . TYR A 1 139 ? -10.038 -10.929 14.532 1.00 80.81 139 TYR A N 1
ATOM 1108 C CA . TYR A 1 139 ? -11.269 -11.425 13.935 1.00 80.81 139 TYR A CA 1
ATOM 1109 C C . TYR A 1 139 ? -12.404 -11.554 14.956 1.00 80.81 139 TYR A C 1
ATOM 1111 O O . TYR A 1 139 ? -13.566 -11.344 14.609 1.00 80.81 139 TYR A O 1
ATOM 1119 N N . GLN A 1 140 ? -12.085 -11.885 16.211 1.00 82.44 140 GLN A N 1
ATOM 1120 C CA . GLN A 1 140 ? -13.089 -11.933 17.272 1.00 82.44 140 GLN A CA 1
ATOM 1121 C C . GLN A 1 140 ? -13.613 -10.529 17.556 1.00 82.44 140 GLN A C 1
ATOM 1123 O O . GLN A 1 140 ? -14.821 -10.337 17.670 1.00 82.44 140 GLN A O 1
ATOM 1128 N N . ARG A 1 141 ? -12.717 -9.538 17.562 1.00 79.81 141 ARG A N 1
ATOM 1129 C CA . ARG A 1 141 ? -13.092 -8.130 17.694 1.00 79.81 141 ARG A CA 1
ATOM 1130 C C . ARG A 1 141 ? -14.015 -7.677 16.559 1.00 79.81 141 ARG A C 1
ATOM 1132 O O . ARG A 1 141 ? -15.075 -7.131 16.839 1.00 79.81 141 ARG A O 1
ATOM 1139 N N . ALA A 1 142 ? -13.686 -8.003 15.308 1.00 83.31 142 ALA A N 1
ATOM 1140 C CA . ALA A 1 142 ? -14.524 -7.669 14.150 1.00 83.31 142 ALA A CA 1
ATOM 1141 C C . ALA A 1 142 ? -15.953 -8.220 14.245 1.00 83.31 142 ALA A C 1
ATOM 1143 O O . ALA A 1 142 ? -16.897 -7.568 13.815 1.00 83.31 142 ALA A O 1
ATOM 1144 N N . LYS A 1 143 ? -16.126 -9.424 14.807 1.00 82.31 143 LYS A N 1
ATOM 1145 C CA . LYS A 1 143 ? -17.458 -10.020 15.000 1.00 82.31 143 LYS A CA 1
ATOM 1146 C C . LYS A 1 143 ? -18.295 -9.299 16.049 1.00 82.31 143 LYS A C 1
ATOM 1148 O O . LYS A 1 143 ? -19.519 -9.331 15.969 1.00 82.31 143 LYS A O 1
ATOM 1153 N N . CYS A 1 144 ? -17.645 -8.718 17.051 1.00 78.19 144 CYS A N 1
ATOM 1154 C CA . CYS A 1 144 ? -18.308 -8.055 18.169 1.00 78.19 144 CYS A CA 1
ATOM 1155 C C . CYS A 1 144 ? -18.592 -6.567 17.897 1.00 78.19 144 CYS A C 1
ATOM 1157 O O . CYS A 1 144 ? -19.393 -5.960 18.607 1.00 78.19 144 CYS A O 1
ATOM 1159 N N . GLU A 1 145 ? -17.964 -5.986 16.874 1.00 79.75 145 GLU A N 1
ATOM 1160 C CA . GLU A 1 145 ? -18.133 -4.593 16.457 1.00 79.75 145 GLU A CA 1
ATOM 1161 C C . GLU A 1 145 ? -19.368 -4.420 15.565 1.00 79.75 145 GLU A C 1
ATOM 1163 O O . GLU A 1 145 ? -19.292 -4.330 14.343 1.00 79.75 145 GLU A O 1
ATOM 1168 N N . ASP A 1 146 ? -20.536 -4.382 16.203 1.00 87.31 146 ASP A N 1
ATOM 1169 C CA . ASP A 1 146 ? -21.802 -4.022 15.563 1.00 87.31 146 ASP A CA 1
ATOM 1170 C C . ASP A 1 146 ? -21.910 -2.486 15.428 1.00 87.31 146 ASP A C 1
ATOM 1172 O O . ASP A 1 146 ? -21.968 -1.798 16.458 1.00 87.31 146 ASP A O 1
ATOM 1176 N N . PRO A 1 147 ? -21.974 -1.926 14.201 1.00 88.69 147 PRO A N 1
ATOM 1177 C CA . PRO A 1 147 ? -22.030 -0.481 13.983 1.00 88.69 147 PRO A CA 1
ATOM 1178 C C . PRO A 1 147 ? -23.168 0.211 14.736 1.00 88.69 147 PRO A C 1
ATOM 1180 O O . PRO A 1 147 ? -22.979 1.317 15.234 1.00 88.69 147 PRO A O 1
ATOM 1183 N N . GLN A 1 148 ? -24.331 -0.436 14.874 1.00 90.69 148 GLN A N 1
ATOM 1184 C CA . GLN A 1 148 ? -25.471 0.159 15.576 1.00 90.69 148 GLN A CA 1
ATOM 1185 C C . GLN A 1 148 ? -25.211 0.267 17.079 1.00 90.69 148 GLN A C 1
ATOM 1187 O O . GLN A 1 148 ? -25.551 1.274 17.701 1.00 90.69 148 GLN A O 1
ATOM 1192 N N . LYS A 1 149 ? -24.571 -0.749 17.671 1.00 88.69 149 LYS A N 1
ATOM 1193 C CA . LYS A 1 149 ? -24.205 -0.735 19.095 1.00 88.69 149 LYS A CA 1
ATOM 1194 C C . LYS A 1 149 ? -23.105 0.275 19.377 1.00 88.69 149 LYS A C 1
ATOM 1196 O O . LYS A 1 149 ? -23.178 0.975 20.384 1.00 88.69 149 LYS A O 1
ATOM 1201 N N . ILE A 1 150 ? -22.114 0.360 18.491 1.00 90.12 150 ILE A N 1
ATOM 1202 C CA . ILE A 1 150 ? -21.029 1.339 18.591 1.00 90.12 150 ILE A CA 1
ATOM 1203 C C . ILE A 1 150 ? -21.611 2.752 18.519 1.00 90.12 150 ILE A C 1
ATOM 1205 O O . ILE A 1 150 ? -21.353 3.558 19.410 1.00 90.12 150 ILE A O 1
ATOM 1209 N N . GLN A 1 151 ? -22.459 3.031 17.524 1.00 93.12 151 GLN A N 1
ATOM 1210 C CA . GLN A 1 151 ? -23.094 4.338 17.377 1.00 93.12 151 GLN A CA 1
ATOM 1211 C C . GLN A 1 151 ? -23.960 4.685 18.592 1.00 93.12 151 GLN A C 1
ATOM 1213 O O . GLN A 1 151 ? -23.775 5.738 19.193 1.00 93.12 151 GLN A O 1
ATOM 1218 N N . GLY A 1 152 ? -24.824 3.764 19.030 1.00 94.81 152 GLY A N 1
ATOM 1219 C CA . GLY A 1 152 ? -25.675 3.985 20.199 1.00 94.81 152 GLY A CA 1
ATOM 1220 C C . GLY A 1 152 ? -24.887 4.225 21.493 1.00 94.81 152 GLY A C 1
ATOM 1221 O O . GLY A 1 152 ? -25.346 4.960 22.371 1.00 94.81 152 GLY A O 1
ATOM 1222 N N . TRP A 1 153 ? -23.690 3.645 21.624 1.00 93.50 153 TRP A N 1
ATOM 1223 C CA . TRP A 1 153 ? -22.783 3.957 22.728 1.00 93.50 153 TRP A CA 1
ATOM 1224 C C . TRP A 1 153 ? -22.241 5.389 22.625 1.00 93.50 153 TRP A C 1
ATOM 1226 O O . TRP A 1 153 ? -22.349 6.135 23.600 1.00 93.50 153 TRP A O 1
ATOM 1236 N N . TYR A 1 154 ? -21.729 5.802 21.459 1.00 93.38 154 TYR A N 1
ATOM 1237 C CA . TYR A 1 154 ? -21.215 7.164 21.251 1.00 93.38 154 TYR A CA 1
ATOM 1238 C C . TYR A 1 154 ? -22.298 8.230 21.440 1.00 93.38 154 TYR A C 1
ATOM 1240 O O . TYR A 1 154 ? -22.050 9.229 22.116 1.00 93.38 154 TYR A O 1
ATOM 1248 N N . ASP A 1 155 ? -23.510 7.992 20.937 1.00 95.75 155 ASP A N 1
ATOM 1249 C CA . ASP A 1 155 ? -24.651 8.897 21.112 1.00 95.75 155 ASP A CA 1
ATOM 1250 C C . ASP A 1 155 ? -24.986 9.082 22.600 1.00 95.75 155 ASP A C 1
ATOM 1252 O O . ASP A 1 155 ? -25.225 10.195 23.074 1.00 95.75 155 ASP A O 1
ATOM 1256 N N . ARG A 1 156 ? -24.938 7.993 23.381 1.00 94.62 156 ARG A N 1
ATOM 1257 C CA . ARG A 1 156 ? -25.157 8.037 24.832 1.00 94.62 156 ARG A CA 1
ATOM 1258 C C . ARG A 1 156 ? -24.049 8.793 25.560 1.00 94.62 156 ARG A C 1
ATOM 1260 O O . ARG A 1 156 ? -24.348 9.554 26.483 1.00 94.62 156 ARG A O 1
ATOM 1267 N N . VAL A 1 157 ? -22.789 8.592 25.176 1.00 93.38 157 VAL A N 1
ATOM 1268 C CA . VAL A 1 157 ? -21.659 9.336 25.752 1.00 93.38 157 VAL A CA 1
ATOM 1269 C C . VAL A 1 157 ? -21.805 10.825 25.447 1.00 93.38 157 VAL A C 1
ATOM 1271 O O . VAL A 1 157 ? -21.721 11.632 26.370 1.00 93.38 157 VAL A O 1
ATOM 1274 N N . ALA A 1 158 ? -22.117 11.194 24.203 1.00 94.25 158 ALA A N 1
ATOM 1275 C CA . ALA A 1 158 ? -22.338 12.582 23.801 1.00 94.25 158 ALA A CA 1
ATOM 1276 C C . ALA A 1 158 ? -23.482 13.239 24.593 1.00 94.25 158 ALA A C 1
ATOM 1278 O O . ALA A 1 158 ? -23.297 14.312 25.169 1.00 94.25 158 ALA A O 1
ATOM 1279 N N . ALA A 1 159 ? -24.626 12.559 24.722 1.00 95.44 159 ALA A N 1
ATOM 1280 C CA . ALA A 1 159 ? -25.753 13.046 25.518 1.00 95.44 159 ALA A CA 1
ATOM 1281 C C . ALA A 1 159 ? -25.391 13.223 27.004 1.00 95.44 159 ALA A C 1
ATOM 1283 O O . ALA A 1 159 ? -25.834 14.171 27.651 1.00 95.44 159 ALA A O 1
ATOM 1284 N N . THR A 1 160 ? -24.561 12.331 27.552 1.00 93.75 160 THR A N 1
ATOM 1285 C CA . THR A 1 160 ? -24.096 12.411 28.945 1.00 93.75 160 THR A CA 1
ATOM 1286 C C . THR A 1 160 ? -23.152 13.594 29.143 1.00 93.75 160 THR A C 1
ATOM 1288 O O . THR A 1 160 ? -23.328 14.355 30.093 1.00 93.75 160 THR A O 1
ATOM 1291 N N . LYS A 1 161 ? -22.200 13.798 28.224 1.00 94.50 161 LYS A N 1
ATOM 1292 C CA . LYS A 1 161 ? -21.298 14.957 28.251 1.00 94.50 161 LYS A CA 1
ATOM 1293 C C . LYS A 1 161 ? -22.076 16.265 28.177 1.00 94.50 161 LYS A C 1
ATOM 1295 O O . LYS A 1 161 ? -21.849 17.146 28.998 1.00 94.50 161 LYS A O 1
ATOM 1300 N N . GLN A 1 162 ? -23.060 16.347 27.281 1.00 94.44 162 GLN A N 1
ATOM 1301 C CA . GLN A 1 162 ? -23.925 17.517 27.157 1.00 94.44 162 GLN A CA 1
ATOM 1302 C C . GLN A 1 162 ? -24.760 17.761 28.422 1.00 94.44 162 GLN A C 1
ATOM 1304 O O . GLN A 1 162 ? -24.857 18.896 28.880 1.00 94.44 162 GLN A O 1
ATOM 1309 N N . LYS A 1 163 ? -25.342 16.708 29.012 1.00 95.31 163 LYS A N 1
ATOM 1310 C CA . LYS A 1 163 ? -26.179 16.813 30.218 1.00 95.31 163 LYS A CA 1
ATOM 1311 C C . LYS A 1 163 ? -25.415 17.364 31.423 1.00 95.31 163 LYS A C 1
ATOM 1313 O O . LYS A 1 163 ? -25.990 18.111 32.208 1.00 95.31 163 LYS A O 1
ATOM 1318 N N . TRP A 1 164 ? -24.156 16.966 31.581 1.00 94.12 164 TRP A N 1
ATOM 1319 C CA . TRP A 1 164 ? -23.335 17.325 32.740 1.00 94.12 164 TRP A CA 1
ATOM 1320 C C . TRP A 1 164 ? -22.306 18.422 32.447 1.00 94.12 164 TRP A C 1
ATOM 1322 O O . TRP A 1 164 ? -21.527 18.760 33.330 1.00 94.12 164 TRP A O 1
ATOM 1332 N N . GLY A 1 165 ? -22.303 18.979 31.232 1.00 93.00 165 GLY A N 1
ATOM 1333 C CA . GLY A 1 165 ? -21.357 20.020 30.827 1.00 93.00 165 GLY A CA 1
ATOM 1334 C C . GLY A 1 165 ? -19.895 19.565 30.842 1.00 93.00 165 GLY A C 1
ATOM 1335 O O . GLY A 1 165 ? -19.018 20.380 31.099 1.00 93.00 165 GLY A O 1
ATOM 1336 N N . ILE A 1 166 ? -19.631 18.276 30.603 1.00 92.31 166 ILE A N 1
ATOM 1337 C CA . ILE A 1 166 ? -18.270 17.721 30.597 1.00 92.31 166 ILE A CA 1
ATOM 1338 C C . ILE A 1 166 ? -17.567 18.188 29.323 1.00 92.31 166 ILE A C 1
ATOM 1340 O O . ILE A 1 166 ? -17.995 17.836 28.217 1.00 92.31 166 ILE A O 1
ATOM 1344 N N . LEU A 1 167 ? -16.491 18.957 29.481 1.00 91.19 167 LEU A N 1
ATOM 1345 C CA . LEU A 1 167 ? -15.684 19.441 28.368 1.00 91.19 167 LEU A CA 1
ATOM 1346 C C . LEU A 1 167 ? -14.854 18.303 27.771 1.00 91.19 167 LEU A C 1
ATOM 1348 O O . LEU A 1 167 ? -14.499 17.340 28.448 1.00 91.19 167 LEU A O 1
ATOM 1352 N N . ASP A 1 168 ? -14.528 18.410 26.485 1.00 87.50 168 ASP A N 1
ATOM 1353 C CA . ASP A 1 168 ? -13.654 17.439 25.814 1.00 87.50 168 ASP A CA 1
ATOM 1354 C C . ASP A 1 168 ? -12.261 17.378 26.459 1.00 87.50 168 ASP A C 1
ATOM 1356 O O . ASP A 1 168 ? -11.650 16.314 26.485 1.00 87.50 168 ASP A O 1
ATOM 1360 N N . GLU A 1 169 ? -11.810 18.498 27.029 1.00 90.62 169 GLU A N 1
ATOM 1361 C CA . GLU A 1 169 ? -10.546 18.641 27.763 1.00 90.62 169 GLU A CA 1
ATOM 1362 C C . GLU A 1 169 ? -10.509 17.818 29.062 1.00 90.62 169 GLU A C 1
ATOM 1364 O O . GLU A 1 169 ? -9.436 17.391 29.486 1.00 90.62 169 GLU A O 1
ATOM 1369 N N . ASP A 1 170 ? -11.679 17.534 29.644 1.00 87.44 170 ASP A N 1
ATOM 1370 C CA . ASP A 1 170 ? -11.839 16.772 30.888 1.00 87.44 170 ASP A CA 1
ATOM 1371 C C . ASP A 1 170 ? -12.086 15.270 30.637 1.00 87.44 170 ASP A C 1
ATOM 1373 O O . ASP A 1 170 ? -12.385 14.507 31.562 1.00 87.44 170 ASP A O 1
ATOM 1377 N N . VAL A 1 171 ? -11.996 14.813 29.380 1.00 87.69 171 VAL A N 1
ATOM 1378 C CA . VAL A 1 171 ? -12.140 13.397 29.021 1.00 87.69 171 VAL A CA 1
ATOM 1379 C C . VAL A 1 171 ? -10.772 12.743 28.900 1.00 87.69 171 VAL A C 1
ATOM 1381 O O . VAL A 1 171 ? -10.053 12.922 27.919 1.00 87.69 171 VAL A O 1
ATOM 1384 N N . TYR A 1 172 ? -10.450 11.903 29.878 1.00 86.81 172 TYR A N 1
ATOM 1385 C CA . TYR A 1 172 ? -9.215 11.127 29.902 1.00 86.81 172 TYR A CA 1
ATOM 1386 C C . TYR A 1 172 ? -9.475 9.676 29.486 1.00 86.81 172 TYR A C 1
ATOM 1388 O O . TYR A 1 172 ? -10.454 9.059 29.911 1.00 86.81 172 TYR A O 1
ATOM 1396 N N . ASN A 1 173 ? -8.591 9.122 28.653 1.00 83.12 173 ASN A N 1
ATOM 1397 C CA . ASN A 1 173 ? -8.603 7.697 28.331 1.00 83.12 173 ASN A CA 1
ATOM 1398 C C . ASN A 1 173 ? -8.044 6.899 29.516 1.00 83.12 173 ASN A C 1
ATOM 1400 O O . ASN A 1 173 ? -7.056 7.306 30.124 1.00 83.12 173 ASN A O 1
ATOM 1404 N N . PHE A 1 174 ? -8.662 5.765 29.830 1.00 78.75 174 PHE A N 1
ATOM 1405 C CA . PHE A 1 174 ? -8.189 4.854 30.869 1.00 78.75 174 PHE A CA 1
ATOM 1406 C C . PHE A 1 174 ? -7.921 3.489 30.233 1.00 78.75 174 PHE A C 1
ATOM 1408 O O . PHE A 1 174 ? -8.769 2.599 30.276 1.00 78.75 174 PHE A O 1
ATOM 1415 N N . ASP A 1 175 ? -6.776 3.348 29.563 1.00 75.38 175 ASP A N 1
ATOM 1416 C CA . ASP A 1 175 ? -6.452 2.184 28.729 1.00 75.38 175 ASP A CA 1
ATOM 1417 C C . ASP A 1 175 ? -5.210 1.396 29.161 1.00 75.38 175 ASP A C 1
ATOM 1419 O O . ASP A 1 175 ? -4.707 0.593 28.382 1.00 75.38 175 ASP A O 1
ATOM 1423 N N . GLU A 1 176 ? -4.753 1.529 30.410 1.00 55.78 176 GLU A N 1
ATOM 1424 C CA . GLU A 1 176 ? -3.752 0.618 30.975 1.00 55.78 176 GLU A CA 1
ATOM 1425 C C . GLU A 1 176 ? -3.768 0.619 32.515 1.00 55.78 176 GLU A C 1
ATOM 1427 O O . GLU A 1 176 ? -3.646 1.646 33.178 1.00 55.78 176 GLU A O 1
ATOM 1432 N N . THR A 1 177 ? -3.879 -0.562 33.122 1.00 59.47 177 THR A N 1
ATOM 1433 C CA . THR A 1 177 ? -3.436 -0.803 34.505 1.00 59.47 177 THR A CA 1
ATOM 1434 C C . THR A 1 177 ? -2.729 -2.154 34.528 1.00 59.47 177 THR A C 1
ATOM 1436 O O . THR A 1 177 ? -3.296 -3.183 34.891 1.00 59.47 177 THR A O 1
ATOM 1439 N N . GLY A 1 178 ? -1.483 -2.165 34.053 1.00 56.84 178 GLY A N 1
ATOM 1440 C CA . GLY A 1 178 ? -0.600 -3.322 34.146 1.00 56.84 178 GLY A CA 1
ATOM 1441 C C . GLY A 1 178 ? 0.046 -3.380 35.525 1.00 56.84 178 GLY A C 1
ATOM 1442 O O . GLY A 1 178 ? 1.089 -2.773 35.744 1.00 56.84 178 GLY A O 1
ATOM 1443 N N . PHE A 1 179 ? -0.541 -4.118 36.466 1.00 62.59 179 PHE A N 1
ATOM 1444 C CA . PHE A 1 179 ? 0.200 -4.518 37.661 1.00 62.59 179 PHE A CA 1
ATOM 1445 C C . PHE A 1 179 ? 1.187 -5.625 37.282 1.00 62.59 179 PHE A C 1
ATOM 1447 O O . PHE A 1 179 ? 0.799 -6.768 37.040 1.00 62.59 179 PHE A O 1
ATOM 1454 N N . GLN A 1 180 ? 2.476 -5.293 37.230 1.00 61.97 180 GLN A N 1
ATOM 1455 C CA . GLN A 1 180 ? 3.539 -6.270 37.013 1.00 61.97 180 GLN A CA 1
ATOM 1456 C C . GLN A 1 180 ? 3.921 -6.921 38.352 1.00 61.97 180 GLN A C 1
ATOM 1458 O O . GLN A 1 180 ? 4.780 -6.440 39.088 1.00 61.97 180 GLN A O 1
ATOM 1463 N N . MET A 1 181 ? 3.261 -8.030 38.686 1.00 62.56 181 MET A N 1
ATOM 1464 C CA . MET A 1 181 ? 3.646 -8.884 39.813 1.00 62.56 181 MET A CA 1
ATOM 1465 C C . MET A 1 181 ? 5.007 -9.539 39.519 1.00 62.56 181 MET A C 1
ATOM 1467 O O . MET A 1 181 ? 5.117 -10.295 38.555 1.00 62.56 181 MET A O 1
ATOM 1471 N N . GLY A 1 182 ? 6.037 -9.271 40.334 1.00 63.12 182 GLY A N 1
ATOM 1472 C CA . GLY A 1 182 ? 7.320 -9.996 40.265 1.00 63.12 182 GLY A CA 1
ATOM 1473 C C . GLY A 1 182 ? 8.614 -9.174 40.320 1.00 63.12 182 GLY A C 1
ATOM 1474 O O . GLY A 1 182 ? 9.684 -9.769 40.268 1.00 63.12 182 GLY A O 1
ATOM 1475 N N . VAL A 1 183 ? 8.571 -7.845 40.468 1.00 57.59 183 VAL A N 1
ATOM 1476 C CA . VAL A 1 183 ? 9.786 -7.024 40.684 1.00 57.59 183 VAL A CA 1
ATOM 1477 C C . VAL A 1 183 ? 9.997 -6.757 42.179 1.00 57.59 183 VAL A C 1
ATOM 1479 O O . VAL A 1 183 ? 10.027 -5.623 42.637 1.00 57.59 183 VAL A O 1
ATOM 1482 N N . ALA A 1 184 ? 10.122 -7.825 42.962 1.00 53.28 184 ALA A N 1
ATOM 1483 C CA . ALA A 1 184 ? 10.767 -7.768 44.269 1.00 53.28 184 ALA A CA 1
ATOM 1484 C C . ALA A 1 184 ? 12.031 -8.619 44.159 1.00 53.28 184 ALA A C 1
ATOM 1486 O O . ALA A 1 184 ? 11.991 -9.840 44.287 1.00 53.28 184 ALA A O 1
ATOM 1487 N N . ALA A 1 185 ? 13.151 -7.975 43.832 1.00 52.81 185 ALA A N 1
ATOM 1488 C CA . ALA A 1 185 ? 14.452 -8.612 43.935 1.00 52.81 185 ALA A CA 1
ATOM 1489 C C . ALA A 1 185 ? 14.736 -8.848 45.422 1.00 52.81 185 ALA A C 1
ATOM 1491 O O . ALA A 1 185 ? 14.963 -7.901 46.175 1.00 52.81 185 ALA A O 1
ATOM 1492 N N . THR A 1 186 ? 14.715 -10.105 45.858 1.00 55.38 186 THR A N 1
ATOM 1493 C CA . THR A 1 186 ? 15.272 -10.485 47.154 1.00 55.38 186 THR A CA 1
ATOM 1494 C C . THR A 1 186 ? 16.782 -10.286 47.058 1.00 55.38 186 THR A C 1
ATOM 1496 O O . THR A 1 186 ? 17.489 -11.112 46.483 1.00 55.38 186 THR A O 1
ATOM 1499 N N . ALA A 1 187 ? 17.284 -9.158 47.558 1.00 51.75 187 ALA A N 1
ATOM 1500 C CA . ALA A 1 187 ? 18.710 -8.979 47.781 1.00 51.75 187 ALA A CA 1
ATOM 1501 C C . ALA A 1 187 ? 19.147 -10.035 48.808 1.00 51.75 187 ALA A C 1
ATOM 1503 O O . ALA A 1 187 ? 18.810 -9.939 49.987 1.00 51.75 187 ALA A O 1
ATOM 1504 N N . SER A 1 188 ? 19.823 -11.087 48.342 1.00 60.09 188 SER A N 1
ATOM 1505 C CA . SER A 1 188 ? 20.422 -12.089 49.222 1.00 60.09 188 SER A CA 1
ATOM 1506 C C . SER A 1 188 ? 21.551 -11.420 50.020 1.00 60.09 188 SER A C 1
ATOM 1508 O O . SER A 1 188 ? 22.455 -10.859 49.400 1.00 60.09 188 SER A O 1
ATOM 1510 N N . PRO A 1 189 ? 21.524 -11.433 51.365 1.00 60.56 189 PRO A N 1
ATOM 1511 C CA . PRO A 1 189 ? 22.443 -10.651 52.192 1.00 60.56 189 PRO A CA 1
ATOM 1512 C C . PRO A 1 189 ? 23.819 -11.302 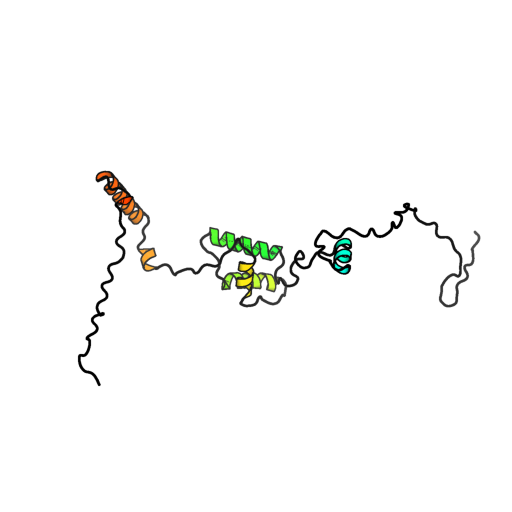52.415 1.00 60.56 189 PRO A C 1
ATOM 1514 O O . PRO A 1 189 ? 24.562 -10.840 53.278 1.00 60.56 189 PRO A O 1
ATOM 1517 N N . TYR A 1 190 ? 24.190 -12.350 51.675 1.00 56.69 190 TYR A N 1
ATOM 1518 C CA . TYR A 1 190 ? 25.457 -13.051 51.905 1.00 56.69 190 TYR A CA 1
ATOM 1519 C C . TYR A 1 190 ? 26.422 -12.908 50.720 1.00 56.69 190 TYR A C 1
ATOM 1521 O O . TYR A 1 190 ? 26.045 -13.257 49.597 1.00 56.69 190 TYR A O 1
ATOM 1529 N N . PRO A 1 191 ? 27.655 -12.409 50.944 1.00 60.97 191 PRO A N 1
ATOM 1530 C CA . PRO A 1 191 ? 28.718 -12.468 49.954 1.00 60.97 191 PRO A CA 1
ATOM 1531 C C . PRO A 1 191 ? 29.331 -13.878 49.911 1.00 60.97 191 PRO A C 1
ATOM 1533 O O . PRO A 1 191 ? 29.259 -14.621 50.890 1.00 60.97 191 PRO A O 1
ATOM 1536 N N . VAL A 1 192 ? 29.886 -14.202 48.740 1.00 58.72 192 VAL A N 1
ATOM 1537 C CA . VAL A 1 192 ? 30.570 -15.454 48.355 1.00 58.72 192 VAL A CA 1
ATOM 1538 C C . VAL A 1 192 ? 31.606 -15.967 49.350 1.00 58.72 192 VAL A C 1
ATOM 1540 O O . VAL A 1 192 ? 32.346 -15.136 49.921 1.00 58.72 192 VAL A O 1
#